Protein AF-A0AA38KD72-F1 (afdb_monomer_lite)

Secondary structure (DSSP, 8-state):
---EETTTTEE-SHHHHH-TT---HHHHTTBPPPPTTHHHH-EE-SSSSSEE-TT--B-GGG-------------------------------------------S-HHHHHHHHHHHHHHHHHHHHHHGGGT-HHHHHHHHHHHHHHHHHHHHHHHHHHHHT-SS-PPPPTT-GGGGGGTTPPPPPPTTTTT-

Structure (mmCIF, N/CA/C/O backbone):
data_AF-A0AA38KD72-F1
#
_entry.id   AF-A0AA38KD72-F1
#
loop_
_atom_site.group_PDB
_atom_site.id
_atom_site.type_symbol
_atom_site.label_atom_id
_atom_site.label_alt_id
_atom_site.label_comp_id
_atom_site.label_asym_id
_atom_site.label_entity_id
_atom_site.label_seq_id
_atom_site.pdbx_PDB_ins_code
_atom_site.Cartn_x
_atom_site.Cartn_y
_atom_site.Cartn_z
_atom_site.occupancy
_atom_site.B_iso_or_equiv
_atom_site.auth_seq_id
_atom_site.auth_comp_id
_atom_site.auth_asym_id
_atom_site.auth_atom_id
_atom_site.pdbx_PDB_model_num
ATOM 1 N N . LYS A 1 1 ? 13.205 -39.555 -8.225 1.00 76.62 1 LYS A N 1
ATOM 2 C CA . LYS A 1 1 ? 13.634 -38.873 -9.478 1.00 76.62 1 LYS A CA 1
ATOM 3 C C . LYS A 1 1 ? 12.383 -38.395 -10.210 1.00 76.62 1 LYS A C 1
ATOM 5 O O . LYS A 1 1 ? 11.453 -39.184 -10.327 1.00 76.62 1 LYS A O 1
ATOM 10 N N . TYR A 1 2 ? 12.318 -37.131 -10.630 1.00 89.75 2 TYR A N 1
ATOM 11 C CA . TYR A 1 2 ? 11.139 -36.583 -11.315 1.00 89.75 2 TYR A CA 1
ATOM 12 C C . TYR A 1 2 ? 11.046 -37.091 -12.759 1.00 89.75 2 TYR A C 1
ATOM 14 O O . TYR A 1 2 ? 12.078 -37.319 -13.388 1.00 89.75 2 TYR A O 1
ATOM 22 N N . ARG A 1 3 ? 9.822 -37.268 -13.267 1.00 86.75 3 ARG A N 1
ATOM 23 C CA . ARG A 1 3 ? 9.535 -37.737 -14.631 1.00 86.75 3 ARG A CA 1
ATOM 24 C C . ARG A 1 3 ? 8.804 -36.631 -15.407 1.00 86.75 3 ARG A C 1
ATOM 26 O O . ARG A 1 3 ? 7.589 -36.513 -15.250 1.00 86.75 3 ARG A O 1
ATOM 33 N N . PRO A 1 4 ? 9.520 -35.751 -16.132 1.00 89.69 4 PRO A N 1
ATOM 34 C CA . PRO A 1 4 ? 8.904 -34.778 -17.031 1.00 89.69 4 PRO A CA 1
ATOM 35 C C . PRO A 1 4 ? 8.510 -35.438 -18.364 1.00 89.69 4 PRO A C 1
ATOM 37 O O . PRO A 1 4 ? 9.296 -36.173 -18.947 1.00 89.69 4 PRO A O 1
ATOM 40 N N . ASP A 1 5 ? 7.312 -35.142 -18.854 1.00 87.25 5 ASP A N 1
ATOM 41 C CA . ASP A 1 5 ? 6.824 -35.443 -20.200 1.00 87.25 5 ASP A CA 1
ATOM 42 C C . ASP A 1 5 ? 6.478 -34.113 -20.876 1.00 87.25 5 ASP A C 1
ATOM 44 O O . ASP A 1 5 ? 5.455 -33.485 -20.588 1.00 87.25 5 ASP A O 1
ATOM 48 N N . VAL A 1 6 ? 7.370 -33.668 -21.759 1.00 86.94 6 VAL A N 1
ATOM 49 C CA . VAL A 1 6 ? 7.258 -32.384 -22.462 1.00 86.94 6 VAL A CA 1
ATOM 50 C C . VAL A 1 6 ? 6.113 -32.398 -23.477 1.00 86.94 6 VAL A C 1
ATOM 52 O O . VAL A 1 6 ? 5.440 -31.385 -23.646 1.00 86.94 6 VAL A O 1
ATOM 55 N N . ASN A 1 7 ? 5.830 -33.548 -24.097 1.00 83.25 7 ASN A N 1
ATOM 56 C CA . ASN A 1 7 ? 4.790 -33.673 -25.122 1.00 83.25 7 ASN A CA 1
ATOM 57 C C . ASN A 1 7 ? 3.388 -33.546 -24.521 1.00 83.25 7 ASN A C 1
ATOM 59 O O . ASN A 1 7 ? 2.492 -32.966 -25.130 1.00 83.25 7 ASN A O 1
ATOM 63 N N . ARG A 1 8 ? 3.195 -34.089 -23.314 1.00 83.75 8 ARG A N 1
ATOM 64 C CA . ARG A 1 8 ? 1.931 -33.963 -22.570 1.00 83.75 8 ARG A CA 1
ATOM 65 C C . ARG A 1 8 ? 1.903 -32.753 -21.638 1.00 83.75 8 ARG A C 1
ATOM 67 O O . ARG A 1 8 ? 0.843 -32.443 -21.102 1.00 83.75 8 ARG A O 1
ATOM 74 N N . TRP A 1 9 ? 3.039 -32.077 -21.465 1.00 87.50 9 TRP A N 1
ATOM 75 C CA . TRP A 1 9 ? 3.251 -31.002 -20.497 1.00 87.50 9 TRP A CA 1
ATOM 76 C C . TRP A 1 9 ? 2.928 -31.424 -19.051 1.00 87.50 9 TRP A C 1
ATOM 78 O O . TRP A 1 9 ? 2.196 -30.752 -18.328 1.00 87.50 9 TRP A O 1
ATOM 88 N N . VAL A 1 10 ? 3.453 -32.581 -18.633 1.00 88.88 10 VAL A N 1
ATOM 89 C CA . VAL A 1 10 ? 3.216 -33.178 -17.305 1.00 88.88 10 VAL A CA 1
ATOM 90 C C . VAL A 1 10 ? 4.546 -33.459 -16.613 1.00 88.88 10 VAL A C 1
ATOM 92 O O . VAL A 1 10 ? 5.528 -33.820 -17.246 1.00 88.88 10 VAL A O 1
ATOM 95 N N . CYS A 1 11 ? 4.610 -33.313 -15.295 1.00 91.19 11 CYS A N 1
ATOM 96 C CA . CYS A 1 11 ? 5.786 -33.652 -14.504 1.00 91.19 11 CYS A CA 1
ATOM 97 C C . CYS A 1 11 ? 5.368 -34.131 -13.116 1.00 91.19 11 CYS A C 1
ATOM 99 O O . CYS A 1 11 ? 4.514 -33.522 -12.483 1.00 91.19 11 CYS A O 1
ATOM 101 N N . THR A 1 12 ? 6.025 -35.168 -12.598 1.00 91.94 12 THR A N 1
ATOM 102 C CA . THR A 1 12 ? 5.754 -35.700 -11.249 1.00 91.94 12 THR A CA 1
ATOM 103 C C . THR A 1 12 ? 6.338 -34.858 -10.104 1.00 91.94 12 THR A C 1
ATOM 105 O O . THR A 1 12 ? 6.420 -35.327 -8.973 1.00 91.94 12 THR A O 1
ATOM 108 N N . CYS A 1 13 ? 6.815 -33.635 -10.364 1.00 92.00 13 CYS A N 1
ATOM 109 C CA . CYS A 1 13 ? 7.388 -32.792 -9.315 1.00 92.00 13 CYS A CA 1
ATOM 110 C C . CYS A 1 13 ? 6.314 -31.971 -8.575 1.00 92.00 13 CYS A C 1
ATOM 112 O O . CYS A 1 13 ? 5.442 -31.404 -9.239 1.00 92.00 13 CYS A O 1
ATOM 114 N N . PRO A 1 14 ? 6.432 -31.779 -7.245 1.00 90.12 14 PRO A N 1
ATOM 115 C CA . PRO A 1 14 ? 5.475 -30.982 -6.468 1.00 90.12 14 PRO A CA 1
ATOM 116 C C . PRO A 1 14 ? 5.321 -29.542 -6.972 1.00 90.12 14 PRO A C 1
ATOM 118 O O . PRO A 1 14 ? 4.241 -28.965 -6.919 1.00 90.12 14 PRO A O 1
ATOM 121 N N . HIS A 1 15 ? 6.395 -28.967 -7.521 1.00 90.56 15 HIS A N 1
ATOM 122 C CA . HIS A 1 15 ? 6.377 -27.611 -8.069 1.00 90.56 15 HIS A CA 1
ATOM 123 C C . HIS A 1 15 ? 5.420 -27.433 -9.250 1.00 90.56 15 HIS A C 1
ATOM 125 O O . HIS A 1 15 ? 4.981 -26.313 -9.477 1.00 90.56 15 HIS A O 1
ATOM 131 N N . LEU A 1 16 ? 5.097 -28.498 -9.995 1.00 89.62 16 LEU A N 1
ATOM 132 C CA . LEU A 1 16 ? 4.148 -28.385 -11.100 1.00 89.62 16 LEU A CA 1
ATOM 133 C C . LEU A 1 16 ? 2.740 -28.088 -10.578 1.00 89.62 16 LEU A C 1
ATOM 135 O O . LEU A 1 16 ? 2.083 -27.194 -11.095 1.00 89.62 16 LEU A O 1
ATOM 139 N N . VAL A 1 17 ? 2.319 -28.815 -9.539 1.00 85.75 17 VAL A N 1
ATOM 140 C CA . VAL A 1 17 ? 0.991 -28.678 -8.923 1.00 85.75 17 VAL A CA 1
ATOM 141 C C . VAL A 1 17 ? 0.871 -27.351 -8.174 1.00 85.75 17 VAL A C 1
ATOM 143 O O . VAL A 1 17 ? -0.162 -26.701 -8.246 1.00 85.75 17 VAL A O 1
ATOM 146 N N . LYS A 1 18 ? 1.953 -26.901 -7.524 1.00 87.44 18 LYS A N 1
ATOM 147 C CA . LYS A 1 18 ? 2.000 -25.595 -6.841 1.00 87.44 18 LYS A CA 1
ATOM 148 C C . LYS A 1 18 ? 2.046 -24.395 -7.801 1.00 87.44 18 LYS A C 1
ATOM 150 O O . LYS A 1 18 ? 1.851 -23.263 -7.376 1.00 87.44 18 LYS A O 1
ATOM 155 N N . SER A 1 19 ? 2.356 -24.603 -9.082 1.00 86.50 19 SER A N 1
ATOM 156 C CA . SER A 1 19 ? 2.465 -23.518 -10.059 1.00 86.50 19 SER A CA 1
ATOM 157 C C . SER A 1 19 ? 1.098 -23.180 -10.655 1.00 86.50 19 SER A C 1
ATOM 159 O O . SER A 1 19 ? 0.534 -23.986 -11.392 1.00 86.50 19 SER A O 1
ATOM 161 N N . ARG A 1 20 ? 0.618 -21.940 -10.462 1.00 85.25 20 ARG A N 1
ATOM 162 C CA . ARG A 1 20 ? -0.596 -21.412 -11.135 1.00 85.25 20 ARG A CA 1
ATOM 163 C C . ARG A 1 20 ? -0.507 -21.475 -12.668 1.00 85.25 20 ARG A C 1
ATOM 165 O O . ARG A 1 20 ? -1.522 -21.497 -13.363 1.00 85.25 20 ARG A O 1
ATOM 172 N N . PHE A 1 21 ? 0.714 -21.514 -13.200 1.00 86.75 21 PHE A N 1
ATOM 173 C CA . PHE A 1 21 ? 0.999 -21.580 -14.633 1.00 86.75 21 PHE A CA 1
ATOM 174 C C . PHE A 1 21 ? 1.270 -23.004 -15.133 1.00 86.75 21 PHE A C 1
ATOM 176 O O . PHE A 1 21 ? 1.520 -23.190 -16.326 1.00 86.75 21 PHE A O 1
ATOM 183 N N . LEU A 1 22 ? 1.225 -24.005 -14.244 1.00 88.50 22 LEU A N 1
ATOM 184 C CA . LEU A 1 22 ? 1.592 -25.390 -14.539 1.00 88.50 22 LEU A CA 1
ATOM 185 C C . LEU A 1 22 ? 2.980 -25.458 -15.205 1.00 88.50 22 LEU A C 1
ATOM 187 O O . LEU A 1 22 ? 3.193 -26.124 -16.221 1.00 88.50 22 LEU A O 1
ATOM 191 N N . LEU A 1 23 ? 3.931 -24.722 -14.621 1.00 89.19 23 LEU A N 1
ATOM 192 C CA . LEU A 1 23 ? 5.334 -24.675 -15.023 1.00 89.19 23 LEU A CA 1
ATOM 193 C C . LEU A 1 23 ? 6.218 -25.249 -13.919 1.00 89.19 23 LEU A C 1
ATOM 195 O O . LEU A 1 23 ? 6.031 -24.979 -12.735 1.00 89.19 23 LEU A O 1
ATOM 199 N N . CYS A 1 24 ? 7.246 -25.994 -14.310 1.00 92.25 24 CYS A N 1
ATOM 200 C CA . CYS A 1 24 ? 8.308 -26.402 -13.403 1.00 92.25 24 CYS A CA 1
ATOM 201 C C . CYS A 1 24 ? 9.658 -26.373 -14.118 1.00 92.25 24 CYS A C 1
ATOM 203 O O . CYS A 1 24 ? 9.727 -26.482 -15.345 1.00 92.25 24 CYS A O 1
ATOM 205 N N . LYS A 1 25 ? 10.748 -26.293 -13.343 1.00 92.25 25 LYS A N 1
ATOM 206 C CA . LYS A 1 25 ? 12.108 -26.271 -13.902 1.00 92.25 25 LYS A CA 1
ATOM 207 C C . LYS A 1 25 ? 12.391 -27.458 -14.830 1.00 92.25 25 LYS A C 1
ATOM 209 O O . LYS A 1 25 ? 13.071 -27.291 -15.829 1.00 92.25 25 LYS A O 1
ATOM 214 N N . HIS A 1 26 ? 11.828 -28.632 -14.537 1.00 91.56 26 HIS A N 1
ATOM 215 C CA . HIS A 1 26 ? 12.070 -29.853 -15.308 1.00 91.56 26 HIS A CA 1
ATOM 216 C C . HIS A 1 26 ? 11.419 -29.825 -16.698 1.00 91.56 26 HIS A C 1
ATOM 218 O O . HIS A 1 26 ? 11.980 -30.390 -17.629 1.00 91.56 26 HIS A O 1
ATOM 224 N N . LEU A 1 27 ? 10.258 -29.174 -16.841 1.00 90.38 27 LEU A N 1
ATOM 225 C CA . LEU A 1 27 ? 9.593 -28.999 -18.137 1.00 90.38 27 LEU A CA 1
ATOM 226 C C . LEU A 1 27 ? 10.283 -27.912 -18.962 1.00 90.38 27 LEU A C 1
ATOM 228 O O . LEU A 1 27 ? 10.569 -28.127 -20.134 1.00 90.38 27 LEU A O 1
ATOM 232 N N . VAL A 1 28 ? 10.619 -26.782 -18.332 1.00 89.94 28 VAL A N 1
ATOM 233 C CA . VAL A 1 28 ? 11.293 -25.657 -19.004 1.00 89.94 28 VAL A CA 1
ATOM 234 C C . VAL A 1 28 ? 12.689 -26.050 -19.493 1.00 89.94 28 VAL A C 1
ATOM 236 O O . VAL A 1 28 ? 13.085 -25.680 -20.588 1.00 89.94 28 VAL A O 1
ATOM 239 N N . GLN A 1 29 ? 13.423 -26.856 -18.723 1.00 90.12 29 GLN A N 1
ATOM 240 C CA . GLN A 1 29 ? 14.716 -27.404 -19.147 1.00 90.12 29 GLN A CA 1
ATOM 241 C C . GLN A 1 29 ? 14.593 -28.524 -20.194 1.00 90.12 29 GLN A C 1
ATOM 243 O O . GLN A 1 29 ? 15.609 -28.959 -20.726 1.00 90.12 29 GLN A O 1
ATOM 248 N N . GLY A 1 30 ? 13.381 -29.024 -20.456 1.00 86.31 30 GLY A N 1
ATOM 249 C CA . GLY A 1 30 ? 13.106 -30.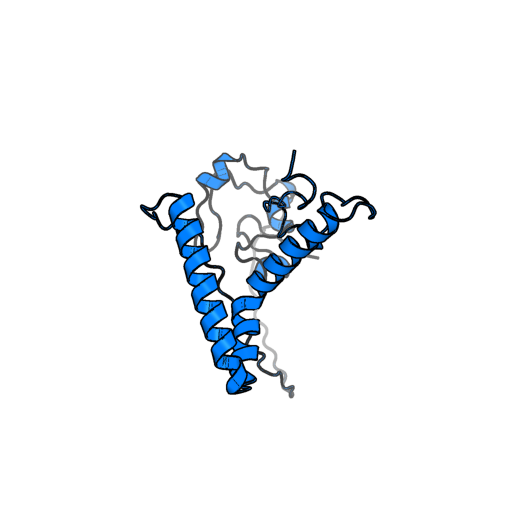085 -21.425 1.00 86.31 30 GLY A CA 1
ATOM 250 C C . GLY A 1 30 ? 12.708 -29.582 -22.815 1.00 86.31 30 GLY A C 1
ATOM 251 O O . GLY A 1 30 ? 12.551 -30.404 -23.717 1.00 86.31 30 GLY A O 1
ATOM 252 N N . VAL A 1 31 ? 12.551 -28.268 -22.998 1.00 89.75 31 VAL A N 1
ATOM 253 C CA . VAL A 1 31 ? 12.200 -27.638 -24.278 1.00 89.75 31 VAL A CA 1
ATOM 254 C C . VAL A 1 31 ? 13.355 -26.831 -24.853 1.00 89.75 31 VAL A C 1
ATOM 256 O O . VAL A 1 31 ? 14.238 -26.372 -24.129 1.00 89.75 31 VAL A O 1
ATOM 259 N N . GLU A 1 32 ? 13.337 -26.641 -26.169 1.00 87.75 32 GLU A N 1
ATOM 260 C CA . GLU A 1 32 ? 14.222 -25.683 -26.824 1.00 87.75 32 GLU A CA 1
ATOM 261 C C . GLU A 1 32 ? 13.967 -24.252 -26.306 1.00 87.75 32 GLU A C 1
ATOM 263 O O . GLU A 1 32 ? 12.818 -23.891 -26.024 1.00 87.75 32 GLU A O 1
ATOM 268 N N . PRO A 1 33 ? 15.014 -23.411 -26.191 1.00 87.75 33 PRO A N 1
ATOM 269 C CA . PRO A 1 33 ? 14.845 -22.001 -25.868 1.00 87.75 33 PRO A CA 1
ATOM 270 C C . PRO A 1 33 ? 13.911 -21.311 -26.867 1.00 87.75 33 PRO A C 1
ATOM 272 O O . PRO A 1 33 ? 14.131 -21.350 -28.077 1.00 87.75 33 PRO A O 1
ATOM 275 N N . VAL A 1 34 ? 12.880 -20.647 -26.349 1.00 88.06 34 VAL A N 1
ATOM 276 C CA . VAL A 1 34 ? 11.890 -19.929 -27.159 1.00 88.06 34 VAL A CA 1
ATOM 277 C C . VAL A 1 34 ? 12.212 -18.428 -27.216 1.00 88.06 34 VAL A C 1
ATOM 279 O O . VAL A 1 34 ? 12.620 -17.850 -26.207 1.00 88.06 34 VAL A O 1
ATOM 282 N N . PRO A 1 35 ? 12.045 -17.761 -28.374 1.00 88.00 35 PRO A N 1
ATOM 283 C CA . PRO A 1 35 ? 12.270 -16.320 -28.493 1.00 88.00 35 PRO A CA 1
ATOM 284 C C . PRO A 1 35 ? 11.178 -15.526 -27.753 1.00 88.00 35 PRO A C 1
ATOM 286 O O . PRO A 1 35 ? 10.064 -16.025 -27.631 1.00 88.00 35 PRO A O 1
ATOM 289 N N . PRO A 1 36 ? 11.409 -14.263 -27.340 1.00 86.38 36 PRO A N 1
ATOM 290 C CA . PRO A 1 36 ? 10.426 -13.486 -26.569 1.00 86.38 36 PRO A CA 1
ATOM 291 C C . PRO A 1 36 ? 9.039 -13.360 -27.222 1.00 86.38 36 PRO A C 1
ATOM 293 O O . PRO A 1 36 ? 8.024 -13.358 -26.530 1.00 86.38 36 PRO A O 1
ATOM 296 N N . VAL A 1 37 ? 8.978 -13.336 -28.558 1.00 86.12 37 VAL A N 1
ATOM 297 C CA . VAL A 1 37 ? 7.718 -13.296 -29.325 1.00 86.12 37 VAL A CA 1
ATOM 298 C C . VAL A 1 37 ? 6.805 -14.500 -29.068 1.00 86.12 37 VAL A C 1
ATOM 300 O O . VAL A 1 37 ? 5.596 -14.391 -29.241 1.00 86.12 37 VAL A O 1
ATOM 303 N N . PHE A 1 38 ? 7.360 -15.625 -28.606 1.00 89.38 38 PHE A N 1
ATOM 304 C CA . PHE A 1 38 ? 6.602 -16.798 -28.174 1.00 89.38 38 PHE A CA 1
ATOM 305 C C . PHE A 1 38 ? 5.566 -16.446 -27.106 1.00 89.38 38 PHE A C 1
ATOM 307 O O . PHE A 1 38 ? 4.419 -16.872 -27.202 1.00 89.38 38 PHE A O 1
ATOM 314 N N . PHE A 1 39 ? 5.946 -15.641 -26.109 1.00 85.56 39 PHE A N 1
ATOM 315 C CA . PHE A 1 39 ? 5.080 -15.334 -24.968 1.00 85.56 39 PHE A CA 1
ATOM 316 C C . PHE A 1 39 ? 3.883 -14.458 -25.352 1.00 85.56 39 PHE A C 1
ATOM 318 O O . PHE A 1 39 ? 2.887 -14.448 -24.638 1.00 85.56 39 PHE A O 1
ATOM 325 N N . LEU A 1 40 ? 3.946 -13.783 -26.505 1.00 85.94 40 LEU A N 1
ATOM 326 C CA . LEU A 1 40 ? 2.823 -13.029 -27.069 1.00 85.94 40 LEU A CA 1
ATOM 327 C C . LEU A 1 40 ? 1.828 -13.924 -27.827 1.00 85.94 40 LEU A C 1
ATOM 329 O O . LEU A 1 40 ? 0.697 -13.515 -28.071 1.00 85.94 40 LEU A O 1
ATOM 333 N N . GLN A 1 41 ? 2.252 -15.121 -28.246 1.00 87.31 41 GLN A N 1
ATOM 334 C CA . GLN A 1 41 ? 1.506 -15.987 -29.170 1.00 87.31 41 GLN A CA 1
ATOM 335 C C . GLN A 1 41 ? 1.052 -17.308 -28.542 1.00 87.31 41 GLN A C 1
ATOM 337 O O . GLN A 1 41 ? 0.135 -17.957 -29.054 1.00 87.31 41 GLN A O 1
ATOM 342 N N . VAL A 1 42 ? 1.699 -17.733 -27.459 1.00 87.38 42 VAL A N 1
ATOM 343 C CA . VAL A 1 42 ? 1.409 -18.993 -26.778 1.00 87.38 42 VAL A CA 1
ATOM 344 C C . VAL A 1 42 ? -0.022 -18.995 -26.222 1.00 87.38 42 VAL A C 1
ATOM 346 O O . VAL A 1 42 ? -0.477 -18.030 -25.611 1.00 87.38 42 VAL A O 1
ATOM 349 N N . LYS A 1 43 ? -0.753 -20.096 -26.435 1.00 84.25 43 LYS A N 1
ATOM 350 C CA . LYS A 1 43 ? -2.125 -20.265 -25.937 1.00 84.25 43 LYS A CA 1
ATOM 351 C C . LYS A 1 43 ? -2.182 -21.311 -24.834 1.00 84.25 43 LYS A C 1
ATOM 353 O O . LYS A 1 43 ? -1.561 -22.373 -24.951 1.00 84.25 43 LYS A O 1
ATOM 358 N N . ARG A 1 44 ? -2.978 -21.015 -23.801 1.00 88.31 44 ARG A N 1
ATOM 359 C CA . ARG A 1 44 ? -3.276 -21.934 -22.699 1.00 88.31 44 ARG A CA 1
ATOM 360 C C . ARG A 1 44 ? -4.591 -22.673 -22.948 1.00 88.31 44 ARG A C 1
ATOM 362 O O . ARG A 1 44 ? -5.638 -22.044 -23.087 1.00 88.31 44 ARG A O 1
ATOM 369 N N . SER A 1 45 ? -4.539 -23.996 -22.945 1.00 83.56 45 SER A N 1
ATOM 370 C CA . SER A 1 45 ? -5.690 -24.892 -23.074 1.00 83.56 45 SER A CA 1
ATOM 371 C C . SER A 1 45 ? -6.057 -25.501 -21.719 1.00 83.56 45 SER A C 1
ATOM 373 O O . SER A 1 45 ? -5.196 -25.698 -20.863 1.00 83.56 45 SER A O 1
ATOM 375 N N . ARG A 1 46 ? -7.344 -25.819 -21.511 1.00 82.25 46 ARG A N 1
ATOM 376 C CA . ARG A 1 46 ? -7.818 -26.552 -20.314 1.00 82.25 46 ARG A CA 1
ATOM 377 C C . ARG A 1 46 ? -7.607 -28.069 -20.412 1.00 82.25 46 ARG A C 1
ATOM 379 O O . ARG A 1 46 ? -7.787 -28.777 -19.431 1.00 82.25 46 ARG A O 1
ATOM 386 N N . THR A 1 47 ? -7.230 -28.560 -21.589 1.00 78.75 47 THR A N 1
ATOM 387 C CA . THR A 1 47 ? -6.914 -29.963 -21.874 1.00 78.75 47 THR A CA 1
ATOM 388 C C . THR A 1 47 ? -5.435 -30.097 -22.217 1.00 78.75 47 THR A C 1
ATOM 390 O O . THR A 1 47 ? -4.851 -29.176 -22.785 1.00 78.75 47 THR A O 1
ATOM 393 N N . ALA A 1 48 ? -4.827 -31.239 -21.897 1.00 74.69 48 ALA A N 1
ATOM 394 C CA . ALA A 1 48 ? -3.425 -31.486 -22.219 1.00 74.69 48 ALA A CA 1
ATOM 395 C C . ALA A 1 48 ? -3.186 -31.526 -23.749 1.00 74.69 48 ALA A C 1
ATOM 397 O O . ALA A 1 48 ? -3.992 -32.133 -24.459 1.00 74.69 48 ALA A O 1
ATOM 398 N N . PRO A 1 49 ? -2.077 -30.950 -24.253 1.00 78.94 49 PRO A N 1
ATOM 399 C CA . PRO A 1 49 ? -1.087 -30.164 -23.512 1.00 78.94 49 PRO A CA 1
ATOM 400 C C . PRO A 1 49 ? -1.609 -28.760 -23.150 1.00 78.94 49 PRO A C 1
ATOM 402 O O . PRO A 1 49 ? -2.184 -28.057 -23.981 1.00 78.94 49 PRO A O 1
ATOM 405 N N . VAL A 1 50 ? -1.376 -28.351 -21.894 1.00 83.38 50 VAL A N 1
ATOM 406 C CA . VAL A 1 50 ? -1.832 -27.059 -21.339 1.00 83.38 50 VAL A CA 1
ATOM 407 C C . VAL A 1 50 ? -1.260 -25.881 -22.120 1.00 83.38 50 VAL A C 1
ATOM 409 O O . VAL A 1 50 ? -1.947 -24.885 -22.315 1.00 83.38 50 VAL A O 1
ATOM 412 N N . TRP A 1 51 ? -0.021 -25.999 -22.590 1.00 83.81 51 TRP A N 1
ATOM 413 C CA . TRP A 1 51 ? 0.626 -25.009 -23.438 1.00 83.81 51 TRP A CA 1
ATOM 414 C C . TRP A 1 51 ? 0.779 -25.577 -24.843 1.00 83.81 51 TRP A C 1
ATOM 416 O O . TRP A 1 51 ? 1.302 -26.675 -25.022 1.00 83.81 51 TRP A O 1
ATOM 426 N N . SER A 1 52 ? 0.326 -24.824 -25.844 1.00 76.94 52 SER A N 1
ATOM 427 C CA . SER A 1 52 ? 0.440 -25.219 -27.248 1.00 76.94 52 SER A CA 1
ATOM 428 C C . SER A 1 52 ? 1.022 -24.078 -28.072 1.00 76.94 52 SER A C 1
ATOM 430 O O . SER A 1 52 ? 0.509 -22.957 -28.068 1.00 76.94 52 SER A O 1
ATOM 432 N N . HIS A 1 53 ? 2.133 -24.354 -28.753 1.00 84.00 53 HIS A N 1
ATOM 433 C CA . HIS A 1 53 ? 2.755 -23.422 -29.685 1.00 84.00 53 HIS A CA 1
ATOM 434 C C . HIS A 1 53 ? 3.736 -24.160 -30.613 1.00 84.00 53 HIS A C 1
ATOM 436 O O . HIS A 1 53 ? 4.456 -25.035 -30.132 1.00 84.00 53 HIS A O 1
ATOM 442 N N . PRO A 1 54 ? 3.855 -23.795 -31.905 1.00 80.75 54 PRO A N 1
ATOM 443 C CA . PRO A 1 54 ? 4.762 -24.469 -32.848 1.00 80.75 54 PRO A CA 1
ATOM 444 C C . PRO A 1 54 ? 6.252 -24.435 -32.465 1.00 80.75 54 PRO A C 1
ATOM 446 O O . PRO A 1 54 ? 7.032 -25.282 -32.896 1.00 80.75 54 PRO A O 1
ATOM 449 N N . LEU A 1 55 ? 6.654 -23.439 -31.671 1.00 82.38 55 LEU A N 1
ATOM 450 C CA . LEU A 1 55 ? 8.032 -23.287 -31.179 1.00 82.38 55 LEU A CA 1
ATOM 451 C C . LEU A 1 55 ? 8.321 -24.100 -29.909 1.00 82.38 55 LEU A C 1
ATOM 453 O O . LEU A 1 55 ? 9.461 -24.146 -29.467 1.00 82.38 55 LEU A O 1
ATOM 457 N N . LEU A 1 56 ? 7.308 -24.729 -29.312 1.00 84.19 56 LEU A N 1
ATOM 458 C CA . LEU A 1 56 ? 7.455 -25.512 -28.093 1.00 84.19 56 LEU A CA 1
ATOM 459 C C . LEU A 1 56 ? 7.870 -26.948 -28.448 1.00 84.19 56 LEU A C 1
ATOM 461 O O . LEU A 1 56 ? 7.033 -27.843 -28.550 1.00 84.19 56 LEU A O 1
ATOM 465 N N . LYS A 1 57 ? 9.166 -27.153 -28.699 1.00 82.81 57 LYS A N 1
ATOM 466 C CA . LYS A 1 57 ? 9.729 -28.446 -29.115 1.00 82.81 57 LYS A CA 1
ATOM 467 C C . LYS A 1 57 ? 10.510 -29.092 -27.979 1.00 82.81 57 LYS A C 1
ATOM 469 O O . LYS A 1 57 ? 11.280 -28.418 -27.298 1.00 82.81 57 LYS A O 1
ATOM 474 N N . ALA A 1 58 ? 10.315 -30.394 -27.784 1.00 84.88 58 ALA A N 1
ATOM 475 C CA . ALA A 1 58 ? 11.082 -31.171 -26.818 1.00 84.88 58 ALA A CA 1
ATOM 476 C C . ALA A 1 58 ? 12.539 -31.326 -27.272 1.00 84.88 58 ALA A C 1
ATOM 478 O O . ALA A 1 58 ? 12.806 -31.557 -28.452 1.00 84.88 58 ALA A O 1
ATOM 479 N N . LEU A 1 59 ? 13.475 -31.244 -26.325 1.00 81.81 59 LEU A N 1
ATOM 480 C CA . LEU A 1 59 ? 14.880 -31.538 -26.588 1.00 81.81 59 LEU A CA 1
ATOM 481 C C . LEU A 1 59 ? 15.061 -33.030 -26.930 1.00 81.81 59 LEU A C 1
ATOM 483 O O . LEU A 1 59 ? 14.430 -33.887 -26.302 1.00 81.81 59 LEU A O 1
ATOM 487 N N . PRO A 1 60 ? 15.967 -33.368 -27.865 1.00 65.81 60 PRO A N 1
ATOM 488 C CA . PRO A 1 60 ? 16.150 -34.736 -28.356 1.00 65.81 60 PRO A CA 1
ATOM 489 C C . PRO A 1 60 ? 16.532 -35.745 -27.258 1.00 65.81 60 PRO A C 1
ATOM 491 O O . PRO A 1 60 ? 16.225 -36.925 -27.383 1.00 65.81 60 PRO A O 1
ATOM 494 N N . SER A 1 61 ? 17.101 -35.292 -26.135 1.00 60.69 61 SER A N 1
ATOM 495 C CA . SER A 1 61 ? 17.432 -36.132 -24.972 1.00 60.69 61 SER A CA 1
ATOM 496 C C . SER A 1 61 ? 16.220 -36.667 -24.189 1.00 60.69 61 SER A C 1
ATOM 498 O O . SER A 1 61 ? 16.409 -37.421 -23.239 1.00 60.69 61 SER A O 1
ATOM 500 N N . GLN A 1 62 ? 14.993 -36.260 -24.537 1.00 54.72 62 GLN A N 1
ATOM 501 C CA . GLN A 1 62 ? 13.734 -36.743 -23.943 1.00 54.72 62 GLN A CA 1
ATOM 502 C C . GLN A 1 62 ? 12.956 -37.681 -24.890 1.00 54.72 62 GLN A C 1
ATOM 504 O O . GLN A 1 62 ? 11.861 -38.129 -24.555 1.00 54.72 62 GLN A O 1
ATOM 509 N N . ILE A 1 63 ? 13.503 -37.981 -26.076 1.00 53.78 63 ILE A N 1
ATOM 510 C CA . ILE A 1 63 ? 12.915 -38.899 -27.060 1.00 53.78 63 ILE A CA 1
ATOM 511 C C . ILE A 1 63 ? 13.564 -40.278 -26.878 1.00 53.78 63 ILE A C 1
ATOM 513 O O . ILE A 1 63 ? 14.300 -40.754 -27.734 1.00 53.78 63 ILE A O 1
ATOM 517 N N . THR A 1 64 ? 13.334 -40.917 -25.735 1.00 40.53 64 THR A N 1
ATOM 518 C CA . THR A 1 64 ? 13.672 -42.334 -25.544 1.00 40.53 64 THR A CA 1
ATOM 519 C C . THR A 1 64 ? 12.501 -43.038 -24.870 1.00 40.53 64 THR A C 1
ATOM 521 O O . THR A 1 64 ? 12.108 -42.682 -23.760 1.00 40.53 64 THR A O 1
ATOM 524 N N . ASP A 1 65 ? 11.984 -44.027 -25.600 1.00 39.22 65 ASP A N 1
ATOM 525 C CA . ASP A 1 65 ? 11.124 -45.142 -25.195 1.00 39.22 65 ASP A CA 1
ATOM 526 C C . ASP A 1 65 ? 9.615 -44.888 -25.046 1.00 39.22 65 ASP A C 1
ATOM 528 O O . ASP A 1 65 ? 9.036 -44.856 -23.961 1.00 39.22 65 ASP A O 1
ATOM 532 N N . LYS A 1 66 ? 8.938 -44.866 -26.201 1.00 38.03 66 LYS A N 1
ATOM 533 C CA . LYS A 1 66 ? 7.660 -45.574 -26.350 1.00 38.03 66 LYS A CA 1
ATOM 534 C C . LYS A 1 66 ? 7.842 -46.720 -27.344 1.00 38.03 66 LYS A C 1
ATOM 536 O O . LYS A 1 66 ? 7.873 -46.487 -28.548 1.00 38.03 66 LYS A O 1
ATOM 541 N N . ALA A 1 67 ? 7.919 -47.938 -26.820 1.00 32.97 67 ALA A N 1
ATOM 542 C CA . ALA A 1 67 ? 7.506 -49.147 -27.516 1.00 32.97 67 ALA A CA 1
ATOM 543 C C . ALA A 1 67 ? 6.347 -49.770 -26.716 1.00 32.97 67 ALA A C 1
ATOM 545 O O . ALA A 1 67 ? 6.387 -49.823 -25.488 1.00 32.97 67 ALA A O 1
ATOM 546 N N . GLU A 1 68 ? 5.297 -50.143 -27.442 1.00 35.09 68 GLU A N 1
ATOM 547 C CA . GLU A 1 68 ? 4.098 -50.904 -27.047 1.00 35.09 68 GLU A CA 1
ATOM 548 C C . GLU A 1 68 ? 4.509 -52.219 -26.333 1.00 35.09 68 GLU A C 1
ATOM 550 O O . GLU A 1 68 ? 5.600 -52.716 -26.591 1.00 35.09 68 GLU A O 1
ATOM 555 N N . ASN A 1 69 ? 3.779 -52.891 -25.430 1.00 32.72 69 ASN A N 1
ATOM 556 C CA . ASN A 1 69 ? 2.362 -53.294 -25.312 1.00 32.72 69 ASN A CA 1
ATOM 557 C C . ASN A 1 69 ? 2.248 -54.132 -23.976 1.00 32.72 69 ASN A C 1
ATOM 559 O O . ASN A 1 69 ? 3.238 -54.176 -23.248 1.00 32.72 69 ASN A O 1
ATOM 563 N N . PRO A 1 70 ? 1.243 -55.004 -23.718 1.00 40.94 70 PRO A N 1
ATOM 564 C CA . PRO A 1 70 ? -0.168 -54.842 -23.345 1.00 40.94 70 PRO A CA 1
ATOM 565 C C . PRO A 1 70 ? -0.497 -55.258 -21.871 1.00 40.94 70 PRO A C 1
ATOM 567 O O . PRO A 1 70 ? 0.367 -55.644 -21.092 1.00 40.94 70 PRO A O 1
ATOM 570 N N . ARG A 1 71 ? -1.792 -55.169 -21.528 1.00 42.47 71 ARG A N 1
ATOM 571 C CA . ARG A 1 71 ? -2.499 -55.516 -20.270 1.00 42.47 71 ARG A CA 1
ATOM 572 C C . ARG A 1 71 ? -2.193 -56.904 -19.674 1.00 42.47 71 ARG A C 1
ATOM 574 O O . ARG A 1 71 ? -2.170 -57.867 -20.434 1.00 42.47 71 ARG A O 1
ATOM 581 N N . VAL A 1 72 ? -2.183 -56.998 -18.336 1.00 35.12 72 VAL A N 1
ATOM 582 C CA . VAL A 1 72 ? -2.652 -58.162 -17.549 1.00 35.12 72 VAL A CA 1
ATOM 583 C C . VAL A 1 72 ? -3.300 -57.645 -16.255 1.00 35.12 72 VAL A C 1
ATOM 585 O O . VAL A 1 72 ? -2.712 -56.808 -15.571 1.00 35.12 72 VAL A O 1
ATOM 588 N N . ASP A 1 73 ? -4.526 -58.102 -16.000 1.00 38.94 73 ASP A N 1
ATOM 589 C CA . ASP A 1 73 ? -5.305 -57.935 -14.770 1.00 38.94 73 ASP A CA 1
ATOM 590 C C . ASP A 1 73 ? -4.766 -58.864 -13.677 1.00 38.94 73 ASP A C 1
ATOM 592 O O . ASP A 1 73 ? -4.637 -60.050 -13.958 1.00 38.94 73 ASP A O 1
ATOM 596 N N . GLU A 1 74 ? -4.549 -58.375 -12.453 1.00 36.53 74 GLU A N 1
ATOM 597 C CA . GLU A 1 74 ? -4.610 -59.202 -11.237 1.00 36.53 74 GLU A CA 1
ATOM 598 C C . GLU A 1 74 ? -5.203 -58.366 -10.091 1.00 36.53 74 GLU A C 1
ATOM 600 O O . GLU A 1 74 ? -4.720 -57.281 -9.757 1.00 36.53 74 GLU A O 1
ATOM 605 N N . GLU A 1 75 ? -6.320 -58.868 -9.567 1.00 38.72 75 GLU A N 1
ATOM 606 C CA . GLU A 1 75 ? -6.954 -58.482 -8.311 1.00 38.72 75 GLU A CA 1
ATOM 607 C C . GLU A 1 75 ? -6.071 -58.938 -7.142 1.00 38.72 75 GLU A C 1
ATOM 609 O O . GLU A 1 75 ? -5.533 -60.038 -7.205 1.00 38.72 75 GLU A O 1
ATOM 614 N N . GLU A 1 76 ? -5.980 -58.154 -6.064 1.00 33.25 76 GLU A N 1
ATOM 615 C CA . GLU A 1 76 ? -6.085 -58.696 -4.703 1.00 33.25 76 GLU A CA 1
ATOM 616 C C . GLU A 1 76 ? -6.308 -57.585 -3.663 1.00 33.25 76 GLU A C 1
ATOM 618 O O . GLU A 1 76 ? -5.852 -56.447 -3.787 1.00 33.25 76 GLU A O 1
ATOM 623 N N . ASP A 1 77 ? -7.110 -57.983 -2.688 1.00 32.50 77 ASP A N 1
ATOM 624 C CA . ASP A 1 77 ? -7.792 -57.289 -1.602 1.00 32.50 77 ASP A CA 1
ATOM 625 C C . ASP A 1 77 ? -6.859 -57.151 -0.381 1.00 32.50 77 ASP A C 1
ATOM 627 O O . ASP A 1 77 ? -6.152 -58.112 -0.083 1.00 32.50 77 ASP A O 1
ATOM 631 N N . ASP A 1 78 ? -6.871 -56.028 0.354 1.00 34.59 78 ASP A N 1
ATOM 632 C CA . ASP A 1 78 ? -6.706 -56.078 1.822 1.00 34.59 78 ASP A CA 1
ATOM 633 C C . ASP A 1 78 ? -7.152 -54.783 2.537 1.00 34.59 78 ASP A C 1
ATOM 635 O O . ASP A 1 78 ? -6.967 -53.659 2.059 1.00 34.59 78 ASP A O 1
ATOM 639 N N . GLU A 1 79 ? -7.763 -54.979 3.705 1.00 36.88 79 GLU A N 1
ATOM 640 C CA . GLU A 1 79 ? -8.535 -54.040 4.524 1.00 36.88 79 GLU A CA 1
ATOM 641 C C . GLU A 1 79 ? -7.704 -53.117 5.453 1.00 36.88 79 GLU A C 1
ATOM 643 O O . GLU A 1 79 ? -6.684 -53.530 5.993 1.00 36.88 79 GLU A O 1
ATOM 648 N N . LYS A 1 80 ? -8.315 -51.960 5.811 1.00 35.47 80 LYS A N 1
ATOM 649 C CA . LYS A 1 80 ? -8.217 -51.171 7.084 1.00 35.47 80 LYS A CA 1
ATOM 650 C C . LYS A 1 80 ? -6.833 -50.578 7.474 1.00 35.47 80 LYS A C 1
ATOM 652 O O . LYS A 1 80 ? -5.796 -51.079 7.095 1.00 35.47 80 LYS A O 1
ATOM 657 N N . SER A 1 81 ? -6.688 -49.479 8.232 1.00 28.72 81 SER A N 1
ATOM 658 C CA . SER A 1 81 ? -7.514 -48.842 9.274 1.00 28.72 81 SER A CA 1
ATOM 659 C C . SER A 1 81 ? -7.177 -47.346 9.498 1.00 28.72 81 SER A C 1
ATOM 661 O O . SER A 1 81 ? -6.039 -46.950 9.281 1.00 28.72 81 SER A O 1
ATOM 663 N N . ASP A 1 82 ? -8.144 -46.615 10.072 1.00 33.88 82 ASP A N 1
ATOM 664 C CA . ASP A 1 82 ? -8.057 -45.539 11.092 1.00 33.88 82 ASP A CA 1
ATOM 665 C C . ASP A 1 82 ? -7.184 -44.265 10.920 1.00 33.88 82 ASP A C 1
ATOM 667 O O . ASP A 1 82 ? -5.963 -44.317 10.967 1.00 33.88 82 ASP A O 1
ATOM 671 N N . ARG A 1 83 ? -7.917 -43.129 10.939 1.00 45.62 83 ARG A N 1
ATOM 672 C CA . ARG A 1 83 ? -7.718 -41.858 11.685 1.00 45.62 83 ARG A CA 1
ATOM 673 C C . ARG A 1 83 ? -6.437 -41.044 11.461 1.00 45.62 83 ARG A C 1
ATOM 675 O O . ARG A 1 83 ? -5.349 -41.505 11.758 1.00 45.62 83 ARG A O 1
ATOM 682 N N . ASP A 1 84 ? -6.617 -39.773 11.089 1.00 36.09 84 ASP A N 1
ATOM 683 C CA . ASP A 1 84 ? -6.381 -38.653 12.014 1.00 36.09 84 ASP A CA 1
ATOM 684 C C . ASP A 1 84 ? -7.025 -37.348 11.500 1.00 36.09 84 ASP A C 1
ATOM 686 O O . ASP A 1 84 ? -7.157 -37.133 10.295 1.00 36.09 84 ASP A O 1
ATOM 690 N N . ASP A 1 85 ? -7.501 -36.552 12.463 1.00 50.75 85 ASP A N 1
ATOM 691 C CA . ASP A 1 85 ? -7.996 -35.174 12.357 1.00 50.75 85 ASP A CA 1
ATOM 692 C C . ASP A 1 85 ? -6.980 -34.271 11.645 1.00 50.75 85 ASP A C 1
ATOM 694 O O . ASP A 1 85 ? -5.823 -34.207 12.059 1.00 50.75 85 ASP A O 1
ATOM 698 N N . GLU A 1 86 ? -7.430 -33.481 10.668 1.00 45.12 86 GLU A N 1
ATOM 699 C CA . GLU A 1 86 ? -6.709 -32.278 10.249 1.00 45.12 86 GLU A CA 1
ATOM 700 C C . GLU A 1 86 ? -7.677 -31.089 10.240 1.00 45.12 86 GLU A C 1
ATOM 702 O O . GLU A 1 86 ? -8.704 -31.081 9.562 1.00 45.12 86 GLU A O 1
ATOM 707 N N . GLU A 1 87 ? -7.342 -30.118 11.087 1.00 42.25 87 GLU A N 1
ATOM 708 C CA . GLU A 1 87 ? -8.034 -28.860 11.333 1.00 42.25 87 GLU A CA 1
ATOM 709 C C . GLU A 1 87 ? -8.109 -28.025 10.041 1.00 42.25 87 GLU A C 1
ATOM 711 O O . GLU A 1 87 ? -7.097 -27.765 9.387 1.00 42.25 87 GLU A O 1
ATOM 716 N N . GLU A 1 88 ? -9.317 -27.597 9.667 1.00 41.22 88 GLU A N 1
ATOM 717 C CA . GLU A 1 88 ? -9.546 -26.671 8.555 1.00 41.22 88 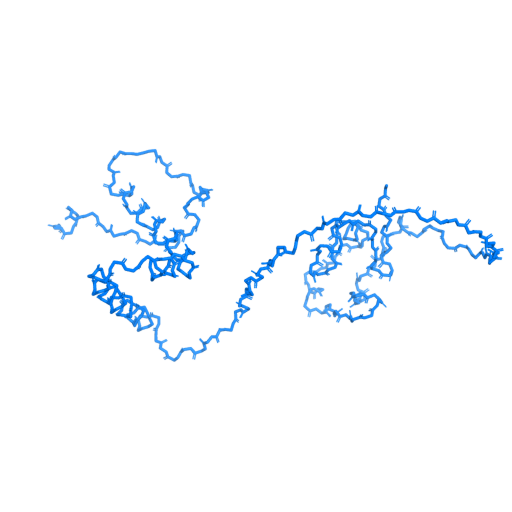GLU A CA 1
ATOM 718 C C . GLU A 1 88 ? -9.056 -25.260 8.937 1.00 41.22 88 GLU A C 1
ATOM 720 O O . GLU A 1 88 ? -9.796 -24.449 9.493 1.00 41.22 88 GLU A O 1
ATOM 725 N N . GLU A 1 89 ? -7.796 -24.947 8.637 1.00 45.84 89 GLU A N 1
ATOM 726 C CA . GLU A 1 89 ? -7.326 -23.562 8.538 1.00 45.84 89 GLU A CA 1
ATOM 727 C C . GLU A 1 89 ? -7.873 -22.967 7.227 1.00 45.84 89 GLU A C 1
ATOM 729 O O . GLU A 1 89 ? -7.413 -23.288 6.129 1.00 45.84 89 GLU A O 1
ATOM 734 N N . GLU A 1 90 ? -8.905 -22.122 7.331 1.00 38.62 90 GLU A N 1
ATOM 735 C CA . GLU A 1 90 ? -9.389 -21.288 6.225 1.00 38.62 90 GLU A CA 1
ATOM 736 C C . GLU A 1 90 ? -8.289 -20.293 5.806 1.00 38.62 90 GLU A C 1
ATOM 738 O O . GLU A 1 90 ? -8.254 -19.141 6.253 1.00 38.62 90 GLU A O 1
ATOM 743 N N . ASP A 1 91 ? -7.406 -20.725 4.903 1.00 38.06 91 ASP A N 1
ATOM 744 C CA . ASP A 1 91 ? -6.519 -19.852 4.136 1.00 38.06 91 ASP A CA 1
ATOM 745 C C . ASP A 1 91 ? -7.381 -18.913 3.282 1.00 38.06 91 ASP A C 1
ATOM 747 O O . ASP A 1 91 ? -7.818 -19.209 2.168 1.00 38.06 91 ASP A O 1
ATOM 751 N N . ARG A 1 92 ? -7.674 -17.745 3.850 1.00 52.69 92 ARG A N 1
ATOM 752 C CA . ARG A 1 92 ? -8.334 -16.640 3.166 1.00 52.69 92 ARG A CA 1
ATOM 753 C C . ARG A 1 92 ? -7.355 -16.078 2.136 1.00 52.69 92 ARG A C 1
ATOM 755 O O . ARG A 1 92 ? -6.575 -15.185 2.450 1.00 52.69 92 ARG A O 1
ATOM 762 N N . GLU A 1 93 ? -7.390 -16.627 0.924 1.00 49.00 93 GLU A N 1
ATOM 763 C CA . GLU A 1 93 ? -6.656 -16.113 -0.232 1.00 49.00 93 GLU A CA 1
ATOM 764 C C . GLU A 1 93 ? -7.040 -14.638 -0.451 1.00 49.00 93 GLU A C 1
ATOM 766 O O . GLU A 1 93 ? -8.150 -14.314 -0.874 1.00 49.00 93 GLU A O 1
ATOM 771 N N . GLU A 1 94 ? -6.136 -13.720 -0.102 1.00 51.00 94 GLU A N 1
ATOM 772 C CA . GLU A 1 94 ? -6.231 -12.322 -0.510 1.00 51.00 94 GLU A CA 1
ATOM 773 C C . GLU A 1 94 ? -6.074 -12.292 -2.036 1.00 51.00 94 GLU A C 1
ATOM 775 O O . GLU A 1 94 ? -4.971 -12.441 -2.563 1.00 51.00 94 GLU A O 1
ATOM 780 N N . GLU A 1 95 ? -7.194 -12.177 -2.756 1.00 49.59 95 GLU A N 1
ATOM 781 C CA . GLU A 1 95 ? -7.192 -11.984 -4.204 1.00 49.59 95 GLU A CA 1
ATOM 782 C C . GLU A 1 95 ? -6.390 -10.720 -4.541 1.00 49.59 95 GLU A C 1
ATOM 784 O O . GLU A 1 95 ? -6.813 -9.588 -4.297 1.00 49.59 95 GLU A O 1
ATOM 789 N N . GLU A 1 96 ? -5.200 -10.929 -5.101 1.00 46.38 96 GLU A N 1
ATOM 790 C CA . GLU A 1 96 ? -4.403 -9.908 -5.766 1.00 46.38 96 GLU A CA 1
ATOM 791 C C . GLU A 1 96 ? -5.242 -9.357 -6.929 1.00 46.38 96 GLU A C 1
ATOM 793 O O . GLU A 1 96 ? -5.434 -10.017 -7.952 1.00 46.38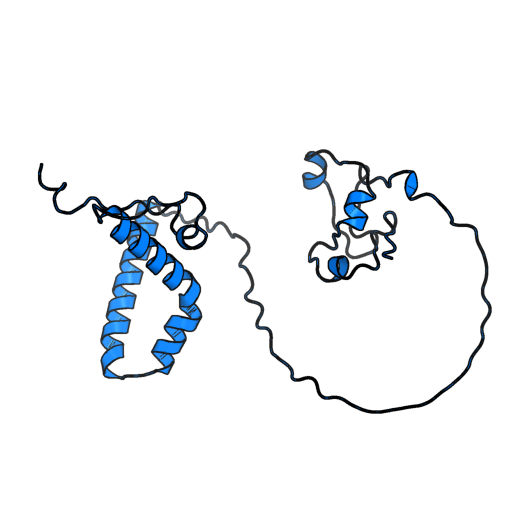 96 GLU A O 1
ATOM 798 N N . CYS A 1 97 ? -5.832 -8.178 -6.714 1.00 43.59 97 CYS A N 1
ATOM 799 C CA . CYS A 1 97 ? -6.589 -7.435 -7.712 1.00 43.59 97 CYS A CA 1
ATOM 800 C C . CYS A 1 97 ? -5.676 -7.147 -8.909 1.00 43.59 97 CYS A C 1
ATOM 802 O O . CYS A 1 97 ? -4.827 -6.261 -8.848 1.00 43.59 97 CYS A O 1
ATOM 804 N N . ASP A 1 98 ? -5.879 -7.909 -9.983 1.00 39.53 98 ASP A N 1
ATOM 805 C CA . ASP A 1 98 ? -5.305 -7.689 -11.309 1.00 39.53 98 ASP A CA 1
ATOM 806 C C . ASP A 1 98 ? -5.524 -6.217 -11.711 1.00 39.53 98 ASP A C 1
ATOM 808 O O . ASP A 1 98 ? -6.639 -5.703 -11.583 1.00 39.53 98 ASP A O 1
ATOM 812 N N . ASP A 1 99 ? -4.456 -5.540 -12.143 1.00 46.16 99 ASP A N 1
ATOM 813 C CA . ASP A 1 99 ? -4.393 -4.111 -12.482 1.00 46.16 99 ASP A CA 1
ATOM 814 C C . ASP A 1 99 ? -5.477 -3.714 -13.505 1.00 46.16 99 ASP A C 1
ATOM 816 O O . ASP A 1 99 ? -5.267 -3.665 -14.722 1.00 46.16 99 ASP A O 1
ATOM 820 N N . VAL A 1 100 ? -6.666 -3.367 -13.015 1.00 42.53 100 VAL A N 1
ATOM 821 C CA . VAL A 1 100 ? -7.622 -2.566 -13.770 1.00 42.53 100 VAL A CA 1
ATOM 822 C C . VAL A 1 100 ? -7.101 -1.143 -13.691 1.00 42.53 100 VAL A C 1
ATOM 824 O O . VAL A 1 100 ? -7.306 -0.452 -12.696 1.00 42.53 100 VAL A O 1
ATOM 827 N N . ALA A 1 101 ? -6.418 -0.699 -14.745 1.00 48.38 101 ALA A N 1
ATOM 828 C CA . ALA A 1 101 ? -6.149 0.714 -14.964 1.00 48.38 101 ALA A CA 1
ATOM 829 C C . ALA A 1 101 ? -7.496 1.454 -15.028 1.00 48.38 101 ALA A C 1
ATOM 831 O O . ALA A 1 101 ? -8.123 1.565 -16.083 1.00 48.38 101 ALA A O 1
ATOM 832 N N . ILE A 1 102 ? -7.975 1.914 -13.871 1.00 52.31 102 ILE A N 1
ATOM 833 C CA . ILE A 1 102 ? -9.093 2.837 -13.766 1.00 52.31 102 ILE A CA 1
ATOM 834 C C . ILE A 1 102 ? -8.632 4.076 -14.523 1.00 52.31 102 ILE A C 1
ATOM 836 O O . ILE A 1 102 ? -7.714 4.768 -14.087 1.00 52.31 102 ILE A O 1
ATOM 840 N N . ILE A 1 103 ? -9.227 4.324 -15.693 1.00 52.09 103 ILE A N 1
ATOM 841 C CA . ILE A 1 103 ? -9.045 5.573 -16.434 1.00 52.09 103 ILE A CA 1
ATOM 842 C C . ILE A 1 103 ? -9.731 6.653 -15.603 1.00 52.09 103 ILE A C 1
ATOM 844 O O . ILE A 1 103 ? -10.887 7.012 -15.812 1.00 52.09 103 ILE A O 1
ATOM 848 N N . SER A 1 104 ? -9.030 7.106 -14.578 1.00 62.38 104 SER A N 1
ATOM 849 C CA . SER A 1 104 ? -9.395 8.283 -13.833 1.00 62.38 104 SER A CA 1
ATOM 850 C C . SER A 1 104 ? -9.161 9.477 -14.752 1.00 62.38 104 SER A C 1
ATOM 852 O O . SER A 1 104 ? -8.094 9.649 -15.338 1.00 62.38 104 SER A O 1
ATOM 854 N N . HIS A 1 105 ? -10.205 10.281 -14.940 1.00 73.38 105 HIS A N 1
ATOM 855 C CA . HIS A 1 105 ? -10.126 11.527 -15.704 1.00 73.38 105 HIS A CA 1
ATOM 856 C C . HIS A 1 105 ? -9.429 12.651 -14.924 1.00 73.38 105 HIS A C 1
ATOM 858 O O . HIS A 1 105 ? -9.324 13.767 -15.431 1.00 73.38 105 HIS A O 1
ATOM 864 N N . LEU A 1 106 ? -8.999 12.376 -13.692 1.00 79.94 106 LEU A N 1
ATOM 865 C CA . LEU A 1 106 ? -8.305 13.326 -12.844 1.00 79.94 106 LEU A CA 1
ATOM 866 C C . LEU A 1 106 ? -6.821 13.363 -13.194 1.00 79.94 106 LEU A C 1
ATOM 868 O O . LEU A 1 106 ? -6.215 12.379 -13.615 1.00 79.94 106 LEU A O 1
ATOM 872 N N . THR A 1 107 ? -6.214 14.523 -12.995 1.00 91.44 107 THR A N 1
ATOM 873 C CA . THR A 1 107 ? -4.759 14.628 -13.024 1.00 91.44 107 THR A CA 1
ATOM 874 C C . THR A 1 107 ? -4.160 13.921 -11.805 1.00 91.44 107 THR A C 1
ATOM 876 O O . THR A 1 107 ? -4.761 13.900 -10.732 1.00 91.44 107 THR A O 1
ATOM 879 N N . HIS A 1 108 ? -2.931 13.410 -11.927 1.00 90.50 108 HIS A N 1
ATOM 880 C CA . HIS A 1 108 ? -2.197 12.813 -10.800 1.00 90.50 108 HIS A CA 1
ATOM 881 C C . HIS A 1 108 ? -2.170 13.728 -9.557 1.00 90.50 108 HIS A C 1
ATOM 883 O O . HIS A 1 108 ? -2.240 13.262 -8.422 1.00 90.50 108 HIS A O 1
ATOM 889 N N . GLU A 1 109 ? -2.068 15.048 -9.751 1.00 93.25 109 GLU A N 1
ATOM 890 C CA . GLU A 1 109 ? -2.101 16.013 -8.648 1.00 93.25 109 GLU A CA 1
ATOM 891 C C . GLU A 1 109 ? -3.462 16.041 -7.939 1.00 93.25 109 GLU A C 1
ATOM 893 O O . GLU A 1 109 ? -3.516 16.065 -6.709 1.00 93.25 109 GLU A O 1
ATOM 898 N N . GLU A 1 110 ? -4.561 16.024 -8.693 1.00 94.38 110 GLU A N 1
ATOM 899 C CA . GLU A 1 110 ? -5.918 15.988 -8.143 1.00 94.38 110 GLU A CA 1
ATOM 900 C C . GLU A 1 110 ? -6.203 14.668 -7.424 1.00 94.38 110 GLU A C 1
ATOM 902 O O . GLU A 1 110 ? -6.778 14.683 -6.337 1.00 94.38 110 GLU A O 1
ATOM 907 N N . GLU A 1 111 ? -5.759 13.540 -7.981 1.00 92.69 111 GLU A N 1
ATOM 908 C CA . GLU A 1 111 ? -5.852 12.228 -7.329 1.00 92.69 111 GLU A CA 1
ATOM 909 C C . GLU A 1 111 ? -5.112 12.217 -5.997 1.00 92.69 111 GLU A C 1
ATOM 911 O O . GLU A 1 111 ? -5.683 11.848 -4.970 1.00 92.69 111 GLU A O 1
ATOM 916 N N . MET A 1 112 ? -3.866 12.698 -5.992 1.00 93.62 112 MET A N 1
ATOM 917 C CA . MET A 1 112 ? -3.058 12.781 -4.781 1.00 93.62 112 MET A CA 1
ATOM 918 C C . MET A 1 112 ? -3.706 13.703 -3.739 1.00 93.62 112 MET A C 1
ATOM 920 O O . MET A 1 112 ? -3.774 13.358 -2.561 1.00 93.62 112 MET A O 1
ATOM 924 N N . LYS A 1 113 ? -4.236 14.861 -4.157 1.00 95.81 113 LYS A N 1
ATOM 925 C CA . LYS A 1 113 ? -4.951 15.793 -3.269 1.00 95.81 113 LYS A CA 1
ATOM 926 C C . LYS A 1 113 ? -6.222 15.180 -2.683 1.00 95.81 113 LYS A C 1
ATOM 928 O O . LYS A 1 113 ? -6.491 15.376 -1.499 1.00 95.81 113 LYS A O 1
ATOM 933 N N . ASN A 1 114 ? -6.989 14.444 -3.484 1.00 96.06 114 ASN A N 1
ATOM 934 C CA . ASN A 1 114 ? -8.180 13.741 -3.014 1.00 96.06 114 ASN A CA 1
ATOM 935 C C . ASN A 1 114 ? -7.807 12.656 -1.999 1.00 96.06 114 ASN A C 1
ATOM 937 O O . ASN A 1 114 ? -8.375 12.643 -0.912 1.00 96.06 114 ASN A O 1
ATOM 941 N N . LEU A 1 115 ? -6.793 11.836 -2.295 1.00 95.88 115 LEU A N 1
ATOM 942 C CA . LEU A 1 115 ? -6.297 10.820 -1.367 1.00 95.88 115 LEU A CA 1
ATOM 943 C C . LEU A 1 115 ? -5.845 11.436 -0.035 1.00 95.88 115 LEU A C 1
ATOM 945 O O . LEU A 1 115 ? -6.203 10.936 1.027 1.00 95.88 115 LEU A O 1
ATOM 949 N N . ILE A 1 116 ? -5.100 12.546 -0.076 1.00 96.62 116 ILE A N 1
ATOM 950 C CA . ILE A 1 116 ? -4.665 13.273 1.127 1.00 96.62 116 ILE A CA 1
ATOM 951 C C . ILE A 1 116 ? -5.870 13.759 1.940 1.00 96.62 116 ILE A C 1
ATOM 953 O O . ILE A 1 116 ? -5.901 13.575 3.156 1.00 96.62 116 ILE A O 1
ATOM 957 N N . ARG A 1 117 ? -6.873 14.363 1.290 1.00 97.75 117 ARG A N 1
ATOM 958 C CA . ARG A 1 117 ? -8.094 14.830 1.966 1.00 97.75 117 ARG A CA 1
ATOM 959 C C . ARG A 1 117 ? -8.830 13.675 2.641 1.00 97.75 117 ARG A C 1
ATOM 961 O O . ARG A 1 117 ? -9.240 13.809 3.792 1.00 97.75 117 ARG A O 1
ATOM 968 N N . ASP A 1 118 ? -8.986 12.561 1.939 1.00 97.38 118 ASP A N 1
ATOM 969 C CA . ASP A 1 118 ? -9.728 11.409 2.440 1.00 97.38 118 ASP A CA 1
ATOM 970 C C . ASP A 1 118 ? -8.973 10.748 3.611 1.00 97.38 118 ASP A C 1
ATOM 972 O O . ASP A 1 118 ? -9.588 10.409 4.622 1.00 97.38 118 ASP A O 1
ATOM 976 N N . LEU A 1 119 ? -7.634 10.678 3.549 1.00 97.44 119 LEU A N 1
ATOM 977 C CA . LEU A 1 119 ? -6.787 10.241 4.667 1.00 97.44 119 LEU A CA 1
ATOM 978 C C . LEU A 1 119 ? -6.909 11.158 5.892 1.00 97.44 119 LEU A C 1
ATOM 980 O O . LEU A 1 119 ? -7.002 10.655 7.010 1.00 97.44 119 LEU A O 1
ATOM 984 N N . HIS A 1 120 ? -6.943 12.481 5.703 1.00 98.06 120 HIS A N 1
ATOM 985 C CA . HIS A 1 120 ? -7.175 13.424 6.802 1.00 98.06 120 HIS A CA 1
ATOM 986 C C . HIS A 1 120 ? -8.557 13.230 7.431 1.00 98.06 120 HIS A C 1
ATOM 988 O O . HIS A 1 120 ? -8.651 13.052 8.642 1.00 98.06 120 HIS A O 1
ATOM 994 N N . SER A 1 121 ? -9.615 13.170 6.618 1.00 98.19 121 SER A N 1
ATOM 995 C CA . SER A 1 121 ? -10.977 12.949 7.119 1.00 98.19 121 SER A CA 1
ATOM 996 C C . SER A 1 121 ? -11.119 11.608 7.843 1.00 98.19 121 SER A C 1
ATOM 998 O O . SER A 1 121 ? -11.868 11.509 8.815 1.00 98.19 121 SER A O 1
ATOM 1000 N N . PHE A 1 122 ? -10.423 10.569 7.377 1.00 97.19 122 PHE A N 1
ATOM 1001 C CA . PHE A 1 122 ? -10.402 9.272 8.042 1.00 97.19 122 PHE A CA 1
ATOM 1002 C C . PHE A 1 122 ? -9.668 9.336 9.385 1.00 97.19 122 PHE A C 1
ATOM 1004 O O . PHE A 1 122 ? -10.176 8.812 10.375 1.00 97.19 122 PHE A O 1
ATOM 1011 N N . ALA A 1 123 ? -8.516 10.012 9.444 1.00 97.44 123 ALA A N 1
ATOM 1012 C CA . ALA A 1 123 ? -7.773 10.221 10.684 1.00 97.44 123 ALA A CA 1
ATOM 1013 C C . ALA A 1 123 ? -8.600 10.992 11.728 1.00 97.44 123 ALA A C 1
ATOM 1015 O O . ALA A 1 123 ? -8.644 10.570 12.882 1.00 97.44 123 ALA A O 1
ATOM 1016 N N . ASP A 1 124 ? -9.324 12.038 11.318 1.00 98.00 124 ASP A N 1
ATOM 1017 C CA . ASP A 1 124 ? -10.250 12.774 12.191 1.00 98.00 124 ASP A CA 1
ATOM 1018 C C . ASP A 1 124 ? -11.364 11.856 12.729 1.00 98.00 124 ASP A C 1
ATOM 1020 O O . ASP A 1 124 ? -11.727 11.899 13.907 1.00 98.00 124 ASP A O 1
ATOM 1024 N N . GLY A 1 125 ? -11.881 10.964 11.877 1.00 97.62 125 GLY A N 1
ATOM 1025 C CA . GLY A 1 125 ? -12.834 9.932 12.277 1.00 97.62 125 GLY A CA 1
ATOM 1026 C C . GLY A 1 125 ? -12.258 8.972 13.320 1.00 97.62 125 GLY A C 1
ATOM 1027 O O . GLY A 1 125 ? -12.938 8.664 14.299 1.00 97.62 125 GLY A O 1
ATOM 1028 N N . LEU A 1 126 ? -11.010 8.522 13.148 1.00 96.69 126 LEU A N 1
ATOM 1029 C CA . LEU A 1 126 ? -10.320 7.666 14.117 1.00 96.69 126 LEU A CA 1
ATOM 1030 C C . LEU A 1 126 ? -10.074 8.378 15.450 1.00 96.69 126 LEU A C 1
ATOM 1032 O O . LEU A 1 126 ? -10.254 7.752 16.492 1.00 96.69 126 LEU A O 1
ATOM 1036 N N . ASP A 1 127 ? -9.727 9.665 15.430 1.00 97.62 127 ASP A N 1
ATOM 1037 C CA . ASP A 1 127 ? -9.556 10.471 16.644 1.00 97.62 127 ASP A CA 1
ATOM 1038 C C . ASP A 1 127 ? -10.867 10.542 17.439 1.00 97.62 127 ASP A C 1
ATOM 1040 O O . ASP A 1 127 ? -10.906 10.255 18.638 1.00 97.62 127 ASP A O 1
ATOM 1044 N N . TYR A 1 128 ? -11.988 10.764 16.745 1.00 97.00 128 TYR A N 1
ATOM 1045 C CA . TYR A 1 128 ? -13.311 10.673 17.361 1.00 97.00 128 TYR A CA 1
ATOM 1046 C C . TYR A 1 128 ? -13.592 9.278 17.944 1.00 97.00 128 TYR A C 1
ATOM 1048 O O . TYR A 1 128 ? -14.229 9.175 18.994 1.00 97.00 128 TYR A O 1
ATOM 1056 N N . GLN A 1 129 ? -13.110 8.193 17.325 1.00 96.75 129 GLN A N 1
ATOM 1057 C CA . GLN A 1 129 ? -13.325 6.838 17.846 1.00 96.75 129 GLN A CA 1
ATOM 1058 C C . GLN A 1 129 ? -12.582 6.549 19.163 1.00 96.75 129 GLN A C 1
ATOM 1060 O O . GLN A 1 129 ? -13.010 5.670 19.918 1.00 96.75 129 GLN A O 1
ATOM 1065 N N . ILE A 1 130 ? -11.512 7.290 19.490 1.00 96.31 130 ILE A N 1
ATOM 1066 C CA . ILE A 1 130 ? -10.696 7.066 20.701 1.00 96.31 130 ILE A CA 1
ATOM 1067 C C . ILE A 1 130 ? -11.554 7.086 21.974 1.00 96.31 130 ILE A C 1
ATOM 1069 O O . ILE A 1 130 ? -11.313 6.304 22.899 1.00 96.31 130 ILE A O 1
ATOM 1073 N N . GLN A 1 131 ? -12.592 7.926 22.018 1.00 97.12 131 GLN A N 1
ATOM 1074 C CA . GLN A 1 131 ? -13.473 8.046 23.183 1.00 97.12 131 GLN A CA 1
ATOM 1075 C C . GLN A 1 131 ? -14.232 6.749 23.512 1.00 97.12 131 GLN A C 1
ATOM 1077 O O . GLN A 1 131 ? -14.539 6.503 24.678 1.00 97.12 131 GLN A O 1
ATOM 1082 N N . PHE A 1 132 ? -14.507 5.905 22.511 1.00 96.75 132 PHE A N 1
ATOM 1083 C CA . PHE A 1 132 ? -15.242 4.652 22.697 1.00 96.75 132 PHE A CA 1
ATOM 1084 C C . PHE A 1 132 ? -14.341 3.501 23.146 1.00 96.75 132 PHE A C 1
ATOM 1086 O O . PHE A 1 132 ? -14.850 2.499 23.644 1.00 96.75 132 PHE A O 1
ATOM 1093 N N . ARG A 1 133 ? -13.012 3.639 22.999 1.00 94.06 133 ARG A N 1
ATOM 1094 C CA . ARG A 1 133 ? -12.014 2.616 23.367 1.00 94.06 133 ARG A CA 1
ATOM 1095 C C . ARG A 1 133 ? -12.338 1.222 22.807 1.00 94.06 133 ARG A C 1
ATOM 1097 O O . ARG A 1 133 ? -12.078 0.209 23.457 1.00 94.06 133 ARG A O 1
ATOM 1104 N N . ASP A 1 134 ? -12.916 1.165 21.606 1.00 96.38 134 ASP A N 1
ATOM 1105 C CA . ASP A 1 134 ? -13.294 -0.095 20.972 1.00 96.38 134 ASP A CA 1
ATOM 1106 C C . ASP A 1 134 ? -12.086 -0.753 20.286 1.00 96.38 134 ASP A C 1
ATOM 1108 O O . ASP A 1 134 ? -11.626 -0.336 19.219 1.00 96.38 134 ASP A O 1
ATOM 1112 N N . ASN A 1 135 ? -11.594 -1.837 20.888 1.00 95.56 135 ASN A N 1
ATOM 1113 C CA . ASN A 1 135 ? -10.488 -2.625 20.344 1.00 95.56 135 ASN A CA 1
ATOM 1114 C C . ASN A 1 135 ? -10.828 -3.301 19.007 1.00 95.56 135 ASN A C 1
ATOM 1116 O O . ASN A 1 135 ? -9.916 -3.619 18.246 1.00 95.56 135 ASN A O 1
ATOM 1120 N N . ARG A 1 136 ? -12.111 -3.525 18.692 1.00 96.88 136 ARG A N 1
ATOM 1121 C CA . ARG A 1 136 ? -12.525 -4.125 17.414 1.00 96.88 136 ARG A CA 1
ATOM 1122 C C . ARG A 1 136 ? -12.260 -3.175 16.257 1.00 96.88 136 ARG A C 1
ATOM 1124 O O . ARG A 1 136 ? -11.769 -3.617 15.223 1.00 96.88 136 ARG A O 1
ATOM 1131 N N . MET A 1 137 ? -12.530 -1.883 16.450 1.00 95.50 137 MET A N 1
ATOM 1132 C CA . MET A 1 137 ? -12.220 -0.858 15.454 1.00 95.50 137 MET A CA 1
ATOM 1133 C C . MET A 1 137 ? -10.708 -0.771 15.224 1.00 95.50 137 MET A C 1
ATOM 1135 O O . MET A 1 137 ? -10.257 -0.783 14.081 1.00 95.50 137 MET A O 1
ATOM 1139 N N . LEU A 1 138 ? -9.912 -0.786 16.298 1.00 95.25 138 LEU A N 1
ATOM 1140 C CA . LEU A 1 138 ? -8.451 -0.800 16.193 1.00 95.25 138 LEU A CA 1
ATOM 1141 C C . LEU A 1 138 ? -7.941 -2.044 15.443 1.00 95.25 138 LEU A C 1
ATOM 1143 O O . LEU A 1 138 ? -7.119 -1.929 14.535 1.00 95.25 138 LEU A O 1
ATOM 1147 N N . ALA A 1 139 ? -8.465 -3.228 15.772 1.00 96.56 139 ALA A N 1
ATOM 1148 C CA . ALA A 1 139 ? -8.127 -4.470 15.082 1.00 96.56 139 ALA A CA 1
ATOM 1149 C C . ALA A 1 139 ? -8.527 -4.439 13.598 1.00 96.56 139 ALA A C 1
ATOM 1151 O O . ALA A 1 139 ? -7.772 -4.921 12.756 1.00 96.56 139 ALA A O 1
ATOM 1152 N N . ALA A 1 140 ? -9.673 -3.841 13.259 1.00 96.25 140 ALA A N 1
ATOM 1153 C CA . ALA A 1 140 ? -10.101 -3.666 11.874 1.00 96.25 140 ALA A CA 1
ATOM 1154 C C . ALA A 1 140 ? -9.132 -2.765 11.094 1.00 96.25 140 ALA A C 1
ATOM 1156 O O . ALA A 1 140 ? -8.722 -3.130 9.993 1.00 96.25 140 ALA A O 1
ATOM 1157 N N . VAL A 1 141 ? -8.698 -1.642 11.679 1.00 95.94 141 VAL A N 1
ATOM 1158 C CA . VAL A 1 141 ? -7.703 -0.749 11.060 1.00 95.94 141 VAL A CA 1
ATOM 1159 C C . VAL A 1 141 ? -6.397 -1.493 10.779 1.00 95.94 141 VAL A C 1
ATOM 1161 O O . VAL A 1 141 ? -5.870 -1.392 9.674 1.00 95.94 141 VAL A O 1
ATOM 1164 N N . PHE A 1 142 ? -5.892 -2.289 11.726 1.00 95.25 142 PHE A N 1
ATOM 1165 C CA . PHE A 1 142 ? -4.675 -3.076 11.501 1.00 95.25 142 PHE A CA 1
ATOM 1166 C C . PHE A 1 142 ? -4.860 -4.193 10.472 1.00 95.25 142 PHE A C 1
ATOM 1168 O O . PHE A 1 142 ? -3.972 -4.409 9.649 1.00 95.25 142 PHE A O 1
ATOM 1175 N N . ARG A 1 143 ? -6.004 -4.887 10.496 1.00 95.62 143 ARG A N 1
ATOM 1176 C CA . ARG A 1 143 ? -6.299 -5.988 9.574 1.00 95.62 143 ARG A CA 1
ATOM 1177 C C . ARG A 1 143 ? -6.383 -5.505 8.130 1.00 95.62 143 ARG A C 1
ATOM 1179 O O . ARG A 1 143 ? -5.742 -6.088 7.268 1.00 95.62 143 ARG A O 1
ATOM 1186 N N . TYR A 1 144 ? -7.146 -4.445 7.873 1.00 96.19 144 TYR A N 1
ATOM 1187 C CA . TYR A 1 144 ? -7.366 -3.953 6.510 1.00 96.19 144 TYR A CA 1
ATOM 1188 C C . TYR A 1 144 ? -6.288 -2.967 6.045 1.00 96.19 144 TYR A C 1
ATOM 1190 O O . TYR A 1 144 ? -6.020 -2.862 4.854 1.00 96.19 144 TYR A O 1
ATOM 1198 N N . GLY A 1 145 ? -5.646 -2.252 6.971 1.00 94.38 145 GLY A N 1
ATOM 1199 C CA . GLY A 1 145 ? -4.613 -1.262 6.667 1.00 94.38 145 GLY A CA 1
ATOM 1200 C C . GLY A 1 145 ? -3.180 -1.785 6.753 1.00 94.38 145 GLY A C 1
ATOM 1201 O O . GLY A 1 145 ? -2.255 -1.012 6.533 1.00 94.38 145 GLY A O 1
ATOM 1202 N N . GLY A 1 146 ? -2.950 -3.056 7.092 1.00 93.38 146 GLY A N 1
ATOM 1203 C CA . GLY A 1 146 ? -1.626 -3.555 7.481 1.00 93.38 146 GLY A CA 1
ATOM 1204 C C . GLY A 1 146 ? -0.506 -3.293 6.464 1.00 93.38 146 GLY A C 1
ATOM 1205 O O . GLY A 1 146 ? 0.579 -2.853 6.844 1.00 93.38 146 GLY A O 1
ATOM 1206 N N . SER A 1 147 ? -0.749 -3.523 5.172 1.00 91.88 147 SER A N 1
ATOM 1207 C CA . SER A 1 147 ? 0.226 -3.245 4.104 1.00 91.88 147 SER A CA 1
ATOM 1208 C C . SER A 1 147 ? 0.517 -1.748 3.958 1.00 91.88 147 SER A C 1
ATOM 1210 O O . SER A 1 147 ? 1.682 -1.345 3.911 1.00 91.88 147 SER A O 1
ATOM 1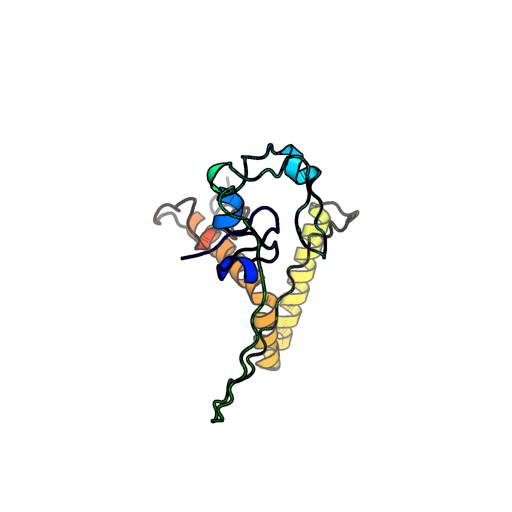212 N N . PHE A 1 148 ? -0.531 -0.924 3.966 1.00 94.25 148 PHE A N 1
ATOM 1213 C CA . PHE A 1 148 ? -0.431 0.531 3.916 1.00 94.25 148 PHE A CA 1
ATOM 1214 C C . PHE A 1 148 ? 0.321 1.098 5.128 1.00 94.25 148 PHE A C 1
ATOM 1216 O O . PHE A 1 148 ? 1.215 1.924 4.960 1.00 94.25 148 PHE A O 1
ATOM 1223 N N . LEU A 1 149 ? 0.029 0.615 6.339 1.00 94.62 149 LEU A N 1
ATOM 1224 C CA . LEU A 1 149 ? 0.703 1.033 7.571 1.00 94.62 149 LEU A CA 1
ATOM 1225 C C . LEU A 1 149 ? 2.202 0.707 7.537 1.00 94.62 149 LEU A C 1
ATOM 1227 O O . LEU A 1 149 ? 3.011 1.557 7.902 1.00 94.62 149 LEU A O 1
ATOM 1231 N N . ARG A 1 150 ? 2.591 -0.470 7.025 1.00 93.38 150 ARG A N 1
ATOM 1232 C CA . ARG A 1 150 ? 4.010 -0.823 6.823 1.00 93.38 150 ARG A CA 1
ATOM 1233 C C . ARG A 1 150 ? 4.698 0.093 5.811 1.00 93.38 150 ARG A C 1
ATOM 1235 O O . ARG A 1 150 ? 5.841 0.492 6.021 1.00 93.38 150 ARG A O 1
ATOM 1242 N N . MET A 1 151 ? 4.022 0.438 4.714 1.00 93.81 151 MET A N 1
ATOM 1243 C CA . MET A 1 151 ? 4.544 1.401 3.738 1.00 93.81 151 MET A CA 1
ATOM 1244 C C . MET A 1 151 ? 4.711 2.791 4.367 1.00 93.81 151 MET A C 1
ATOM 1246 O O . MET A 1 151 ? 5.762 3.409 4.212 1.00 93.81 151 MET A O 1
ATOM 1250 N N . MET A 1 152 ? 3.710 3.266 5.113 1.00 94.00 152 MET A N 1
ATOM 1251 C CA . MET A 1 152 ? 3.758 4.537 5.839 1.00 94.00 152 MET A CA 1
ATOM 1252 C C . MET A 1 152 ? 4.939 4.574 6.816 1.00 94.00 152 MET A C 1
ATOM 1254 O O . MET A 1 152 ? 5.710 5.534 6.809 1.00 94.00 152 MET A O 1
ATOM 1258 N N . GLU A 1 153 ? 5.117 3.526 7.621 1.00 93.06 153 GLU A N 1
ATOM 1259 C CA . GLU A 1 153 ? 6.231 3.415 8.563 1.00 93.06 153 GLU A CA 1
ATOM 1260 C C . GLU A 1 153 ? 7.587 3.442 7.846 1.00 93.06 153 GLU A C 1
ATOM 1262 O O . GLU A 1 153 ? 8.472 4.198 8.247 1.00 93.06 153 GLU A O 1
ATOM 1267 N N . ALA A 1 154 ? 7.734 2.714 6.734 1.00 91.88 154 ALA A N 1
ATOM 1268 C CA . ALA A 1 154 ? 8.955 2.730 5.930 1.00 91.88 154 ALA A CA 1
ATOM 1269 C C . ALA A 1 154 ? 9.263 4.123 5.342 1.00 91.88 154 ALA A C 1
ATOM 1271 O O . ALA A 1 154 ? 10.421 4.550 5.332 1.00 91.88 154 ALA A O 1
ATOM 1272 N N . CYS A 1 155 ? 8.244 4.865 4.892 1.00 92.19 155 CYS A N 1
ATOM 1273 C CA . CYS A 1 155 ? 8.399 6.243 4.415 1.00 92.19 155 CYS A CA 1
ATOM 1274 C C . CYS A 1 155 ? 8.871 7.184 5.536 1.00 92.19 155 CYS A C 1
ATOM 1276 O O . CYS A 1 155 ? 9.826 7.940 5.344 1.00 92.19 155 CYS A O 1
ATOM 1278 N N . LEU A 1 156 ? 8.251 7.104 6.718 1.00 91.69 156 LEU A N 1
ATOM 1279 C CA . LEU A 1 156 ? 8.622 7.916 7.883 1.00 91.69 156 LEU A CA 1
ATOM 1280 C C . LEU A 1 156 ? 10.016 7.558 8.419 1.00 91.69 156 LEU A C 1
ATOM 1282 O O . LEU A 1 156 ? 10.774 8.439 8.821 1.00 91.69 156 LEU A O 1
ATOM 1286 N N . GLU A 1 157 ? 10.383 6.278 8.398 1.00 89.12 157 GLU A N 1
ATOM 1287 C CA . GLU A 1 157 ? 11.725 5.801 8.738 1.00 89.12 157 GLU A CA 1
ATOM 1288 C C . GLU A 1 157 ? 12.777 6.381 7.792 1.00 89.12 157 GLU A C 1
ATOM 1290 O O . GLU A 1 157 ? 13.795 6.914 8.243 1.00 89.12 157 GLU A O 1
ATOM 1295 N N . LYS A 1 158 ? 12.513 6.321 6.480 1.00 88.25 158 LYS A N 1
ATOM 1296 C CA . LYS A 1 158 ? 13.385 6.894 5.450 1.00 88.25 158 LYS A CA 1
ATOM 1297 C C . LYS A 1 158 ? 13.587 8.391 5.673 1.00 88.25 158 LYS A C 1
ATOM 1299 O O . LYS A 1 158 ? 14.721 8.864 5.629 1.00 88.25 158 LYS A O 1
ATOM 1304 N N . GLU A 1 159 ? 12.514 9.121 5.961 1.00 89.44 159 GLU A N 1
ATOM 1305 C CA . GLU A 1 159 ? 12.577 10.552 6.259 1.00 89.44 159 GLU A CA 1
ATOM 1306 C C . GLU A 1 159 ? 13.374 10.852 7.528 1.00 89.44 159 GLU A C 1
ATOM 1308 O O . GLU A 1 159 ? 14.264 11.703 7.519 1.00 89.44 159 GLU A O 1
ATOM 1313 N N . ARG A 1 160 ? 13.116 10.118 8.613 1.00 87.75 160 ARG A N 1
ATOM 1314 C CA . ARG A 1 160 ? 13.834 10.304 9.874 1.00 87.75 160 ARG A CA 1
ATOM 1315 C C . ARG A 1 160 ? 15.330 10.082 9.696 1.00 87.75 160 ARG A C 1
ATOM 1317 O O . ARG A 1 160 ? 16.109 10.882 10.195 1.00 87.75 160 ARG A O 1
ATOM 1324 N N . ARG A 1 161 ? 15.741 9.040 8.966 1.00 83.44 161 ARG A N 1
ATOM 1325 C CA . ARG A 1 161 ? 17.159 8.765 8.680 1.00 83.44 161 ARG A CA 1
ATOM 1326 C C . ARG A 1 161 ? 17.796 9.818 7.787 1.00 83.44 161 ARG A C 1
ATOM 1328 O O . ARG A 1 161 ? 18.927 10.201 8.054 1.00 83.44 161 ARG A O 1
ATOM 1335 N N . HIS A 1 162 ? 17.080 10.296 6.771 1.00 83.25 162 HIS A N 1
ATOM 1336 C CA . HIS A 1 162 ? 17.555 11.384 5.917 1.00 83.25 162 HIS A CA 1
ATOM 1337 C C . HIS A 1 162 ? 17.808 12.668 6.720 1.00 83.25 162 HIS A C 1
ATOM 1339 O O . HIS A 1 162 ? 18.788 13.364 6.487 1.00 83.25 162 HIS A O 1
ATOM 1345 N N . ASN A 1 163 ? 16.961 12.940 7.714 1.00 83.88 163 ASN A N 1
ATOM 1346 C CA . ASN A 1 163 ? 17.079 14.103 8.591 1.00 83.88 163 ASN A CA 1
ATOM 1347 C C . ASN A 1 163 ? 18.089 13.912 9.740 1.00 83.88 163 ASN A C 1
ATOM 1349 O O . ASN A 1 163 ? 18.368 14.856 10.479 1.00 83.88 163 ASN A O 1
ATOM 1353 N N . LEU A 1 164 ? 18.648 12.709 9.916 1.00 81.69 164 LEU A N 1
ATOM 1354 C CA . LEU A 1 164 ? 19.705 12.450 10.889 1.00 81.69 164 LEU A CA 1
ATOM 1355 C C . LEU A 1 164 ? 21.075 12.704 10.252 1.00 81.69 164 LEU A C 1
ATOM 1357 O O . LEU A 1 164 ? 21.537 11.955 9.400 1.00 81.69 164 LEU A O 1
ATOM 1361 N N . ASN A 1 165 ? 21.800 13.693 10.776 1.00 67.94 165 ASN A N 1
ATOM 1362 C CA . ASN A 1 165 ? 23.171 14.016 10.348 1.00 67.94 165 ASN A CA 1
ATOM 1363 C C . ASN A 1 165 ? 24.207 12.912 10.660 1.00 67.94 165 ASN A C 1
ATOM 1365 O O . ASN A 1 165 ? 25.380 13.036 10.304 1.00 67.94 165 ASN A O 1
ATOM 1369 N N . ARG A 1 166 ? 23.810 11.853 11.378 1.00 67.38 166 ARG A N 1
ATOM 1370 C CA . ARG A 1 166 ? 24.644 10.693 11.715 1.00 67.38 166 ARG A CA 1
ATOM 1371 C C . ARG A 1 166 ? 23.803 9.422 11.681 1.00 67.38 166 ARG A C 1
ATOM 1373 O O . ARG A 1 166 ? 22.903 9.251 12.497 1.00 67.38 166 ARG A O 1
ATOM 1380 N N . GLY A 1 167 ? 24.151 8.515 10.779 1.00 66.00 167 GLY A N 1
ATOM 1381 C CA . GLY A 1 167 ? 23.566 7.185 10.674 1.00 66.00 167 GLY A CA 1
ATOM 1382 C C . GLY A 1 167 ? 24.361 6.324 9.691 1.00 66.00 167 GLY A C 1
ATOM 1383 O O . GLY A 1 167 ? 25.109 6.869 8.875 1.00 66.00 167 GLY A O 1
ATOM 1384 N N . PRO A 1 168 ? 24.257 4.988 9.781 1.00 67.81 168 PRO A N 1
ATOM 1385 C CA . PRO A 1 168 ? 24.854 4.106 8.790 1.00 67.81 168 PRO A CA 1
ATOM 1386 C C . PRO A 1 168 ? 24.261 4.398 7.399 1.00 67.81 168 PRO A C 1
ATOM 1388 O O . PRO A 1 168 ? 23.057 4.654 7.293 1.00 67.81 168 PRO A O 1
ATOM 1391 N N . PRO A 1 169 ? 25.081 4.381 6.332 1.00 64.44 169 PRO A N 1
ATOM 1392 C CA . PRO A 1 169 ? 24.601 4.614 4.977 1.00 64.44 169 PRO A CA 1
ATOM 1393 C C . PRO A 1 169 ? 23.574 3.546 4.584 1.00 64.44 169 PRO A C 1
ATOM 1395 O O . PRO A 1 169 ? 23.742 2.364 4.887 1.00 64.44 169 PRO A O 1
ATOM 1398 N N . ILE A 1 170 ? 22.504 3.968 3.908 1.00 64.38 170 ILE A N 1
ATOM 1399 C CA . ILE A 1 170 ? 21.441 3.069 3.453 1.00 64.38 170 ILE A CA 1
ATOM 1400 C C . ILE A 1 170 ? 22.006 2.169 2.352 1.00 64.38 170 ILE A C 1
ATOM 1402 O O . ILE A 1 170 ? 22.498 2.656 1.333 1.00 64.38 170 ILE A O 1
ATOM 1406 N N . ALA A 1 171 ? 21.904 0.854 2.537 1.00 67.69 171 ALA A N 1
ATOM 1407 C CA . ALA A 1 171 ? 22.080 -0.074 1.435 1.00 67.69 171 ALA A CA 1
ATOM 1408 C C . ALA A 1 171 ? 20.894 0.101 0.481 1.00 67.69 171 ALA A C 1
ATOM 1410 O O . ALA A 1 171 ? 19.742 -0.032 0.886 1.00 67.69 171 ALA A O 1
ATOM 1411 N N . THR A 1 172 ? 21.171 0.373 -0.792 1.00 62.69 172 THR A N 1
ATOM 1412 C CA . THR A 1 172 ? 20.165 0.571 -1.853 1.00 62.69 172 THR A CA 1
ATOM 1413 C C . THR A 1 172 ? 19.185 -0.596 -2.024 1.00 62.69 172 THR A C 1
ATOM 1415 O O . THR A 1 172 ? 18.169 -0.436 -2.691 1.00 62.69 172 THR A O 1
ATOM 1418 N N . TRP A 1 173 ? 19.470 -1.745 -1.407 1.00 66.69 173 TRP A N 1
ATOM 1419 C CA . TRP A 1 173 ? 18.705 -2.987 -1.499 1.00 66.69 173 TRP A CA 1
ATOM 1420 C C . TRP A 1 173 ? 18.215 -3.508 -0.142 1.00 66.69 173 TRP A C 1
ATOM 1422 O O . TRP A 1 173 ? 17.923 -4.696 -0.015 1.00 66.69 173 TRP A O 1
ATOM 1432 N N . ASP A 1 174 ? 18.145 -2.661 0.888 1.00 75.25 174 ASP A N 1
ATOM 1433 C CA . ASP A 1 174 ? 17.580 -3.088 2.167 1.00 75.25 174 ASP A CA 1
ATOM 1434 C C . ASP A 1 174 ? 16.078 -3.389 2.014 1.00 75.25 174 ASP A C 1
ATOM 1436 O O . ASP A 1 174 ? 15.284 -2.515 1.649 1.00 75.25 174 ASP A O 1
ATOM 1440 N N . SER A 1 175 ? 15.694 -4.638 2.301 1.00 69.12 175 SER A N 1
ATOM 1441 C CA . SER A 1 175 ? 14.320 -5.145 2.189 1.00 69.12 175 SER A CA 1
ATOM 1442 C C . SER A 1 175 ? 13.301 -4.304 2.966 1.00 69.12 175 SER A C 1
ATOM 1444 O O . SER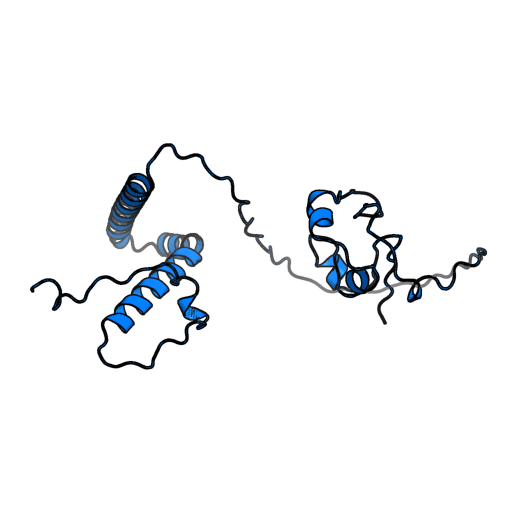 A 1 175 ? 12.173 -4.140 2.507 1.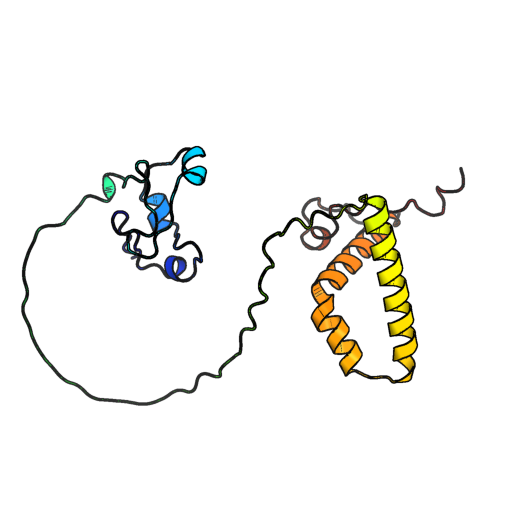00 69.12 175 SER A O 1
ATOM 1446 N N . GLY A 1 176 ? 13.715 -3.687 4.081 1.00 71.25 176 GLY A N 1
ATOM 1447 C CA . GLY A 1 176 ? 12.864 -2.796 4.876 1.00 71.25 176 GLY A CA 1
ATOM 1448 C C . GLY A 1 176 ? 12.567 -1.446 4.211 1.00 71.25 176 GLY A C 1
ATOM 1449 O O . GLY A 1 176 ? 11.645 -0.751 4.622 1.00 71.25 176 GLY A O 1
ATOM 1450 N N . THR A 1 177 ? 13.319 -1.070 3.171 1.00 71.75 177 THR A N 1
ATOM 1451 C CA . THR A 1 177 ? 13.162 0.208 2.450 1.00 71.75 177 THR A CA 1
ATOM 1452 C C . THR A 1 177 ? 12.550 0.061 1.060 1.00 71.75 177 THR A C 1
ATOM 1454 O O . THR A 1 177 ? 12.255 1.069 0.414 1.00 71.75 177 THR A O 1
ATOM 1457 N N . ALA A 1 178 ? 12.316 -1.175 0.606 1.00 82.31 178 ALA A N 1
ATOM 1458 C CA . ALA A 1 178 ? 11.784 -1.464 -0.723 1.00 82.31 178 ALA A CA 1
ATOM 1459 C C . ALA A 1 178 ? 10.420 -0.792 -0.967 1.00 82.31 178 ALA A C 1
ATOM 1461 O O . ALA A 1 178 ? 10.203 -0.201 -2.023 1.00 82.31 178 ALA A O 1
ATOM 1462 N N . SER A 1 179 ? 9.536 -0.793 0.037 1.00 86.19 179 SER A N 1
ATOM 1463 C CA . SER A 1 179 ? 8.218 -0.140 -0.029 1.00 86.19 179 SER A CA 1
ATOM 1464 C C . SER A 1 179 ? 8.289 1.392 -0.078 1.00 86.19 179 SER A C 1
ATOM 1466 O O . SER A 1 179 ? 7.367 2.033 -0.571 1.00 86.19 179 SER A O 1
ATOM 1468 N N . ALA A 1 180 ? 9.392 1.991 0.379 1.00 88.81 180 ALA A N 1
ATOM 1469 C CA . ALA A 1 180 ? 9.613 3.436 0.397 1.00 88.81 180 ALA A CA 1
ATOM 1470 C C . ALA A 1 180 ? 10.564 3.910 -0.721 1.00 88.81 180 ALA A C 1
ATOM 1472 O O . ALA A 1 180 ? 11.095 5.025 -0.662 1.00 88.81 180 ALA A O 1
ATOM 1473 N N . MET A 1 181 ? 10.814 3.089 -1.749 1.00 88.12 181 MET A N 1
ATOM 1474 C CA . MET A 1 181 ? 11.773 3.399 -2.818 1.00 88.12 181 MET A CA 1
ATOM 1475 C C . MET A 1 181 ? 11.427 4.709 -3.545 1.00 88.12 181 MET A C 1
ATOM 1477 O O . MET A 1 181 ? 12.286 5.584 -3.671 1.00 88.12 181 MET A O 1
ATOM 1481 N N . TYR A 1 182 ? 10.161 4.882 -3.936 1.00 89.50 182 TYR A N 1
ATOM 1482 C CA . TYR A 1 182 ? 9.673 6.055 -4.677 1.00 89.50 182 TYR A CA 1
ATOM 1483 C C . TYR A 1 182 ? 9.363 7.274 -3.798 1.00 89.50 182 TYR A C 1
ATOM 1485 O O . TYR A 1 182 ? 9.135 8.368 -4.316 1.00 89.50 182 TYR A O 1
ATOM 1493 N N . TYR A 1 183 ? 9.378 7.116 -2.472 1.00 91.19 183 TYR A N 1
ATOM 1494 C CA . TYR A 1 183 ? 9.120 8.211 -1.544 1.00 91.19 183 TYR A CA 1
ATOM 1495 C C . TYR A 1 183 ? 10.284 9.212 -1.546 1.00 91.19 183 TYR A C 1
ATOM 1497 O O . TYR A 1 183 ? 11.434 8.842 -1.286 1.00 91.19 183 TYR A O 1
ATOM 1505 N N . ARG A 1 184 ? 9.993 10.484 -1.833 1.00 91.12 184 ARG A N 1
ATOM 1506 C CA . ARG A 1 184 ? 10.960 11.588 -1.749 1.00 91.12 184 ARG A CA 1
ATOM 1507 C C . ARG A 1 184 ? 10.822 12.261 -0.387 1.00 91.12 184 ARG A C 1
ATOM 1509 O O . ARG A 1 184 ? 9.720 12.635 0.000 1.00 91.12 184 ARG A O 1
ATOM 1516 N N . THR A 1 185 ? 11.932 12.386 0.331 1.00 90.06 185 THR A N 1
ATOM 1517 C CA . THR A 1 185 ? 11.968 12.987 1.668 1.00 90.06 185 THR A CA 1
ATOM 1518 C C . THR A 1 185 ? 11.740 14.492 1.593 1.00 90.06 185 THR A C 1
ATOM 1520 O O . THR A 1 185 ? 12.137 15.141 0.622 1.00 90.06 185 THR A O 1
ATOM 1523 N N . ARG A 1 186 ? 11.084 15.052 2.614 1.00 89.38 186 ARG A N 1
ATOM 1524 C CA . ARG A 1 186 ? 10.944 16.506 2.742 1.00 89.38 186 ARG A CA 1
ATOM 1525 C C . ARG A 1 186 ? 12.277 17.104 3.216 1.00 89.38 186 ARG A C 1
ATOM 1527 O O . ARG A 1 186 ? 13.000 16.426 3.952 1.00 89.38 186 ARG A O 1
ATOM 1534 N N . PRO A 1 187 ? 12.616 18.335 2.791 1.00 84.44 187 PRO A N 1
ATOM 1535 C CA . PRO A 1 187 ? 13.820 19.015 3.253 1.00 84.44 187 PRO A CA 1
ATOM 1536 C C . PRO A 1 187 ? 13.800 19.205 4.772 1.00 84.44 187 PRO A C 1
ATOM 1538 O O . PRO A 1 187 ? 12.740 19.280 5.402 1.00 84.44 187 PRO A O 1
ATOM 1541 N N . HIS A 1 188 ? 14.987 19.271 5.375 1.00 78.00 188 HIS A N 1
ATOM 1542 C CA . HIS A 1 188 ? 15.088 19.536 6.804 1.00 78.00 188 HIS A CA 1
ATOM 1543 C C . HIS A 1 188 ? 14.628 20.978 7.073 1.00 78.00 188 HIS A C 1
ATOM 1545 O O . HIS A 1 188 ? 15.015 21.895 6.356 1.00 78.00 188 HIS A O 1
ATOM 1551 N N . ARG A 1 189 ? 13.865 21.221 8.149 1.00 67.31 189 ARG A N 1
ATOM 1552 C CA . ARG A 1 189 ? 13.352 22.563 8.521 1.00 67.31 189 ARG A CA 1
ATOM 1553 C C . ARG A 1 189 ? 14.419 23.667 8.638 1.00 67.31 189 ARG A C 1
ATOM 1555 O O . ARG A 1 189 ? 14.078 24.841 8.668 1.00 67.31 189 ARG A O 1
ATOM 1562 N N . SER A 1 190 ? 15.700 23.313 8.745 1.00 62.62 190 SER A N 1
ATOM 1563 C CA . SER A 1 190 ? 16.816 24.275 8.742 1.00 62.62 190 SER A CA 1
ATOM 1564 C C . SER A 1 190 ? 17.212 24.762 7.345 1.00 62.62 190 SER A C 1
ATOM 1566 O O . SER A 1 190 ? 17.921 25.754 7.247 1.00 62.62 190 SER A O 1
ATOM 1568 N N . GLU A 1 191 ? 16.792 24.068 6.287 1.00 59.16 191 GLU A N 1
ATOM 1569 C CA . GLU A 1 191 ? 17.100 24.375 4.884 1.00 59.16 191 GLU A CA 1
ATOM 1570 C C . GLU A 1 191 ? 15.984 25.190 4.204 1.00 59.16 191 GLU A C 1
ATOM 1572 O O . GLU A 1 191 ? 16.205 25.765 3.147 1.00 59.16 191 GLU A O 1
ATOM 1577 N N . GLU A 1 192 ? 14.800 25.304 4.817 1.00 58.31 192 GLU A N 1
ATOM 1578 C CA . GLU A 1 192 ? 13.660 26.086 4.298 1.00 58.31 192 GLU A CA 1
ATOM 1579 C C . GLU A 1 192 ? 13.807 27.614 4.512 1.00 58.31 192 GLU A C 1
ATOM 1581 O O . GLU A 1 192 ? 12.910 28.376 4.156 1.00 58.31 192 GLU A O 1
ATOM 1586 N N . GLY A 1 193 ? 14.915 28.075 5.113 1.00 56.62 193 GLY A N 1
ATOM 1587 C CA . GLY A 1 193 ? 15.130 29.466 5.547 1.00 56.62 193 GLY A CA 1
ATOM 1588 C C . GLY A 1 193 ? 16.265 30.241 4.858 1.00 56.62 193 GLY A C 1
ATOM 1589 O O . GLY A 1 193 ? 16.616 31.318 5.340 1.00 56.62 193 GLY A O 1
ATOM 1590 N N . THR A 1 194 ? 16.847 29.720 3.777 1.00 42.50 194 THR A N 1
ATOM 1591 C CA . THR A 1 194 ? 17.885 30.386 2.957 1.00 42.50 194 THR A CA 1
ATOM 1592 C C . THR A 1 194 ? 17.466 30.446 1.504 1.00 42.50 194 THR A C 1
ATOM 1594 O O . THR A 1 194 ? 17.703 31.502 0.879 1.00 42.50 194 THR A O 1
#

Foldseek 3Di:
DKDADLQQLDIPDPVLVVDPLSDDPVNVVQWDDDDPVCVVPWDADPHTPRIDDPRGHGDPVNPDDDDDDDDDDDDDDDDDDDDDDDDDPPPPPPPPPDDPPPPDPDDPVVVVVVVVVVVVVVVVVVVVCVVVVDVVVVVVCCVVCVVVVLLVVLLVVVQVVVLDPDDDDDDLPPPSNPSVNPRDHDDDPVVVPD

Sequence (194 aa):
KYRPDVNRWVCTCPHLVKSRFLLCKHLVQGVEPVPPVFFLQVKRSRTAPVWSHPLLKALPSQITDKAENPRVDEEEDDEKSDRDDEEEEEDREEEECDDVAIISHLTHEEEMKNLIRDLHSFADGLDYQIQFRDNRMLAAVFRYGGSFLRMMEACLEKERRHNLNRGPPIATWDSGTASAMYYRTRPHRSEEGT

Organism: NCBI:txid2804958

InterPro domains:
  IPR007527 Zinc finger, SWIM-type [PS50966] (2-35)

Radius of gyration: 28.4 Å; chains: 1; bounding box: 40×90×56 Å

pLDDT: mean 76.43, std 20.76, range [28.72, 98.19]